Protein AF-A0A5J4ZXY6-F1 (afdb_monomer)

Nearest PDB structures (foldseek):
  5xg2-assembly1_A  TM=2.660E-01  e=5.617E+00  Pyrococcus yayanosii CH1

Structure (mmCIF, N/CA/C/O backbone):
data_AF-A0A5J4ZXY6-F1
#
_entry.id   AF-A0A5J4ZXY6-F1
#
loop_
_atom_site.group_PDB
_atom_site.id
_atom_site.type_symbol
_atom_site.label_atom_id
_atom_site.label_alt_id
_atom_site.label_comp_id
_atom_site.label_asym_id
_atom_site.label_entity_id
_atom_site.label_seq_id
_atom_site.pdbx_PDB_ins_code
_atom_site.Cartn_x
_atom_site.Cartn_y
_atom_site.Cartn_z
_atom_site.occupancy
_atom_site.B_iso_or_equiv
_atom_site.auth_seq_id
_atom_site.auth_comp_id
_atom_site.auth_asym_id
_atom_site.auth_atom_id
_atom_site.pdbx_PDB_model_num
ATOM 1 N N . MET A 1 1 ? 35.112 -33.994 -9.650 1.00 40.53 1 MET A N 1
ATOM 2 C CA . MET A 1 1 ? 34.196 -35.115 -9.349 1.00 40.53 1 MET A CA 1
ATOM 3 C C . MET A 1 1 ? 32.860 -34.470 -9.000 1.00 40.53 1 MET A C 1
ATOM 5 O O . MET A 1 1 ? 32.778 -33.902 -7.930 1.00 40.53 1 MET A O 1
ATOM 9 N N . TYR A 1 2 ? 31.842 -34.301 -9.837 1.00 32.81 2 TYR A N 1
ATOM 10 C CA . TYR A 1 2 ? 31.375 -34.818 -11.132 1.00 32.81 2 TYR A CA 1
ATOM 11 C C . TYR A 1 2 ? 30.437 -33.676 -11.619 1.00 32.81 2 TYR A C 1
ATOM 13 O O . TYR A 1 2 ? 29.610 -33.234 -10.835 1.00 32.81 2 TYR A O 1
ATOM 21 N N . ALA A 1 3 ? 30.600 -32.998 -12.752 1.00 36.62 3 ALA A N 1
ATOM 22 C CA . ALA A 1 3 ? 30.132 -33.451 -14.058 1.00 36.62 3 ALA A CA 1
ATOM 23 C C . ALA A 1 3 ? 30.532 -32.396 -15.117 1.00 36.62 3 ALA A C 1
ATOM 25 O O . ALA A 1 3 ? 29.733 -31.569 -15.543 1.00 36.62 3 ALA A O 1
ATOM 26 N N . ASN A 1 4 ? 31.799 -32.432 -15.525 1.00 43.31 4 ASN A N 1
ATOM 27 C CA . ASN A 1 4 ? 32.215 -32.016 -16.862 1.00 43.31 4 ASN A CA 1
ATOM 28 C C . ASN A 1 4 ? 32.084 -33.259 -17.750 1.00 43.31 4 ASN A C 1
ATOM 30 O O . ASN A 1 4 ? 33.086 -33.925 -17.983 1.00 43.31 4 ASN A O 1
ATOM 34 N N . ASP A 1 5 ? 30.865 -33.646 -18.138 1.00 42.91 5 ASP A N 1
ATOM 35 C CA . ASP A 1 5 ? 30.678 -34.772 -19.070 1.00 42.91 5 ASP A CA 1
ATOM 36 C C . ASP A 1 5 ? 29.306 -34.780 -19.763 1.00 42.91 5 ASP A C 1
ATOM 38 O O . ASP A 1 5 ? 28.574 -35.763 -19.725 1.00 42.91 5 ASP A O 1
ATOM 42 N N . LEU A 1 6 ? 28.909 -33.669 -20.391 1.00 37.62 6 LEU A N 1
ATOM 43 C CA . LEU A 1 6 ? 27.837 -33.719 -21.399 1.00 37.62 6 LEU A CA 1
ATOM 44 C C . LEU A 1 6 ? 28.044 -32.692 -22.522 1.00 37.62 6 LEU A C 1
ATOM 46 O O . LEU A 1 6 ? 27.104 -32.158 -23.101 1.00 37.62 6 LEU A O 1
ATOM 50 N N . THR A 1 7 ? 29.308 -32.430 -22.846 1.00 39.59 7 THR A N 1
ATOM 51 C CA . THR A 1 7 ? 29.742 -31.536 -23.927 1.00 39.59 7 THR A CA 1
ATOM 52 C C . THR A 1 7 ? 29.911 -32.266 -25.265 1.00 39.59 7 THR A C 1
ATOM 54 O O . T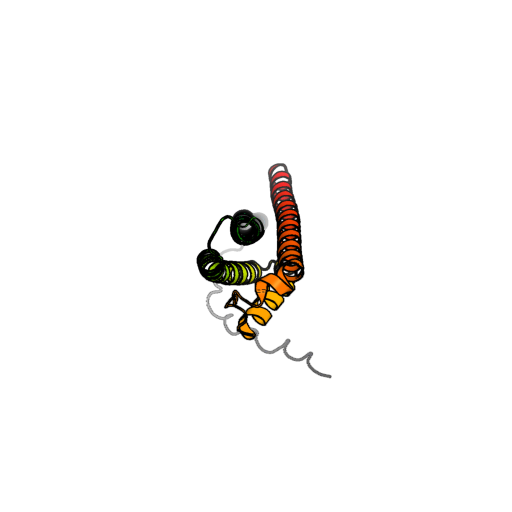HR A 1 7 ? 30.507 -31.700 -26.174 1.00 39.59 7 THR A O 1
ATOM 57 N N . ASN A 1 8 ? 29.453 -33.522 -25.415 1.00 38.25 8 ASN A N 1
ATOM 58 C CA . ASN A 1 8 ? 29.887 -34.324 -26.568 1.00 38.25 8 ASN A CA 1
ATOM 59 C C . ASN A 1 8 ? 28.931 -35.404 -27.113 1.00 38.25 8 ASN A C 1
ATOM 61 O O . ASN A 1 8 ? 29.397 -36.414 -27.636 1.00 38.25 8 ASN A O 1
ATOM 65 N N . ARG A 1 9 ? 27.601 -35.240 -27.030 1.00 40.44 9 ARG A N 1
ATOM 66 C CA . ARG A 1 9 ? 26.669 -36.228 -27.626 1.00 40.44 9 ARG A CA 1
ATOM 67 C C . ARG A 1 9 ? 25.418 -35.678 -28.314 1.00 40.44 9 ARG A C 1
ATOM 69 O O . ARG A 1 9 ? 24.399 -36.344 -28.266 1.00 40.44 9 ARG A O 1
ATOM 76 N N . LEU A 1 10 ? 25.459 -34.535 -29.004 1.00 36.25 10 LEU A N 1
ATOM 77 C CA . LEU A 1 10 ? 24.419 -34.229 -30.010 1.00 36.25 10 LEU A CA 1
ATOM 78 C C . LEU A 1 10 ? 24.873 -33.156 -31.016 1.00 36.25 10 LEU A C 1
ATOM 80 O O . LEU A 1 10 ? 24.477 -31.998 -30.970 1.00 36.25 10 LEU A O 1
ATOM 84 N N . ILE A 1 11 ? 25.713 -33.577 -31.957 1.00 38.09 11 ILE A N 1
ATOM 85 C CA . ILE A 1 11 ? 25.940 -32.942 -33.263 1.00 38.09 11 ILE A CA 1
ATOM 86 C C . ILE A 1 11 ? 26.047 -34.128 -34.249 1.00 38.09 11 ILE A C 1
ATOM 88 O O . ILE A 1 11 ? 26.644 -35.133 -33.865 1.00 38.09 11 ILE A O 1
ATOM 92 N N . PRO A 1 12 ? 25.628 -34.076 -35.525 1.00 44.31 12 PRO A N 1
ATOM 93 C CA . PRO A 1 12 ? 24.436 -33.499 -36.155 1.00 44.31 12 PRO A CA 1
ATOM 94 C C . PRO A 1 12 ? 23.787 -34.517 -37.141 1.00 44.31 12 PRO A C 1
ATOM 96 O O . PRO A 1 12 ? 24.473 -35.119 -37.961 1.00 44.31 12 PRO A O 1
ATOM 99 N N . SER A 1 13 ? 22.463 -34.685 -37.174 1.00 34.62 13 SER A N 1
ATOM 100 C CA . SER A 1 13 ? 21.802 -35.547 -38.188 1.00 34.62 13 SER A CA 1
ATOM 101 C C . SER A 1 13 ? 20.892 -34.790 -39.160 1.00 34.62 13 SER A C 1
ATOM 103 O O . SER A 1 13 ? 20.012 -35.375 -39.782 1.00 34.62 13 SER A O 1
ATOM 105 N N . VAL A 1 14 ? 21.140 -33.492 -39.364 1.00 39.66 14 VAL A N 1
ATOM 106 C CA . VAL A 1 14 ? 20.481 -32.695 -40.418 1.00 39.66 14 VAL A CA 1
ATOM 107 C C . VAL A 1 14 ? 21.529 -31.931 -41.233 1.00 39.66 14 VAL A C 1
ATOM 109 O O . VAL A 1 14 ? 21.470 -30.720 -41.409 1.00 39.66 14 VAL A O 1
ATOM 112 N N . LEU A 1 15 ? 22.536 -32.662 -41.713 1.00 34.62 15 LEU A N 1
ATOM 113 C CA . LEU A 1 15 ? 23.508 -32.175 -42.691 1.00 34.62 15 LEU A CA 1
ATOM 114 C C . LEU A 1 15 ? 23.663 -33.191 -43.829 1.00 34.62 15 LEU A C 1
ATOM 116 O O . LEU A 1 15 ? 24.765 -33.638 -44.098 1.00 34.62 15 LEU A O 1
ATOM 120 N N . HIS A 1 16 ? 22.568 -33.606 -44.472 1.00 35.59 16 HIS A N 1
ATOM 121 C CA . HIS A 1 16 ? 22.657 -34.290 -45.770 1.00 35.59 16 HIS A CA 1
ATOM 122 C C . HIS A 1 16 ? 21.326 -34.265 -46.540 1.00 35.59 16 HIS A C 1
ATOM 124 O O . HIS A 1 16 ? 20.738 -35.292 -46.844 1.00 35.59 16 HIS A O 1
ATOM 130 N N . SER A 1 17 ? 20.808 -33.082 -46.867 1.00 35.59 17 SER A N 1
ATOM 131 C CA . SER A 1 17 ? 20.087 -32.884 -48.135 1.00 35.59 17 SER A CA 1
ATOM 132 C C . SER A 1 17 ? 19.867 -31.392 -48.369 1.00 35.59 17 SER A C 1
ATOM 134 O O . SER A 1 17 ? 19.435 -30.675 -47.475 1.00 35.59 17 SER A O 1
ATOM 136 N N . LYS A 1 18 ? 20.163 -30.942 -49.592 1.00 37.03 18 LYS A N 1
ATOM 137 C CA . LYS A 1 18 ? 20.084 -29.553 -50.087 1.00 37.03 18 LYS A CA 1
ATOM 138 C C . LYS A 1 18 ? 21.314 -28.677 -49.817 1.00 37.03 18 LYS A C 1
ATOM 140 O O . LYS A 1 18 ? 21.198 -27.564 -49.319 1.00 37.03 18 LYS A O 1
ATOM 145 N N . LEU A 1 19 ? 22.478 -29.128 -50.285 1.00 35.50 19 LEU A N 1
ATOM 146 C CA . LEU A 1 19 ? 23.557 -28.215 -50.670 1.00 35.50 19 LEU A CA 1
ATOM 147 C C . LEU A 1 19 ? 23.867 -28.389 -52.164 1.00 35.50 19 LEU A C 1
ATOM 149 O O . LEU A 1 19 ? 24.836 -29.024 -52.554 1.00 35.50 19 LEU A O 1
ATOM 153 N N . SER A 1 20 ? 22.994 -27.839 -53.008 1.00 34.19 20 SER A N 1
ATOM 154 C CA . SER A 1 20 ? 23.423 -27.353 -54.321 1.00 34.19 20 SER A CA 1
ATOM 155 C C . SER A 1 20 ? 23.972 -25.952 -54.062 1.00 34.19 20 SER A C 1
ATOM 157 O O . SER A 1 20 ? 23.218 -25.154 -53.503 1.00 34.19 20 SER A O 1
ATOM 159 N N . PRO A 1 21 ? 25.234 -25.622 -54.378 1.00 41.00 21 PRO A N 1
ATOM 160 C CA . PRO A 1 21 ? 25.730 -24.271 -54.164 1.00 41.00 21 PRO A CA 1
ATOM 161 C C . PRO A 1 21 ? 25.083 -23.345 -55.206 1.00 41.00 21 PRO A C 1
ATOM 163 O O . PRO A 1 21 ? 25.365 -23.502 -56.395 1.00 41.00 21 PRO A O 1
ATOM 166 N N . PRO A 1 22 ? 24.216 -22.380 -54.841 1.00 44.06 22 PRO A N 1
ATOM 167 C CA . PRO A 1 22 ? 24.036 -21.237 -55.716 1.00 44.06 22 PRO A CA 1
ATOM 168 C C . PRO A 1 22 ? 25.365 -20.475 -55.741 1.00 44.06 22 PRO A C 1
ATOM 170 O O . PRO A 1 22 ? 26.038 -20.362 -54.714 1.00 44.06 22 PRO A O 1
ATOM 173 N N . ALA A 1 23 ? 25.748 -20.012 -56.930 1.00 49.84 23 ALA A N 1
ATOM 174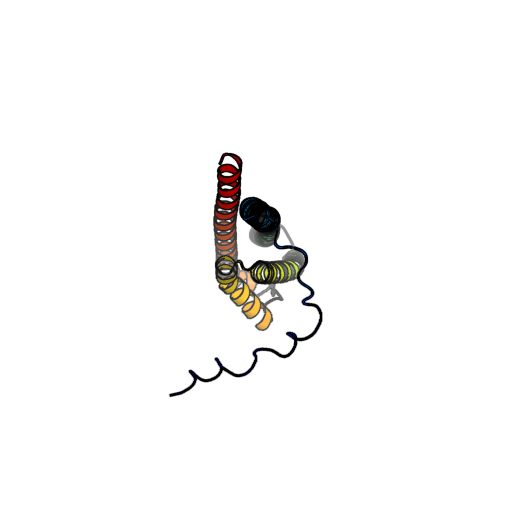 C CA . ALA A 1 23 ? 26.975 -19.278 -57.204 1.00 49.84 23 ALA A CA 1
ATOM 175 C C . ALA A 1 23 ? 27.366 -18.342 -56.049 1.00 49.84 23 ALA A C 1
ATOM 177 O O . ALA A 1 23 ? 26.562 -17.516 -55.610 1.00 49.84 23 ALA A O 1
ATOM 178 N N . LEU A 1 24 ? 28.597 -18.500 -55.558 1.00 47.75 24 LEU A N 1
ATOM 179 C CA . LEU A 1 24 ? 29.152 -17.688 -54.482 1.00 47.75 24 LEU A CA 1
ATOM 180 C C . LEU A 1 24 ? 29.093 -16.210 -54.918 1.00 47.75 24 LEU A C 1
ATOM 182 O O . LEU A 1 24 ? 29.759 -15.846 -55.892 1.00 47.75 24 LEU A O 1
ATOM 186 N N . PRO A 1 25 ? 28.290 -15.349 -54.267 1.00 51.59 25 PRO A N 1
ATOM 187 C CA . PRO A 1 25 ? 28.252 -13.947 -54.634 1.00 51.59 25 PRO A CA 1
ATOM 188 C C . PRO A 1 25 ? 29.580 -13.310 -54.221 1.00 51.59 25 PRO A C 1
ATOM 190 O O . PRO A 1 25 ? 30.148 -13.649 -53.182 1.00 51.59 25 PRO A O 1
ATOM 193 N N . SER A 1 26 ? 30.075 -12.383 -55.038 1.00 52.41 26 SER A N 1
ATOM 194 C CA . SER A 1 26 ? 31.324 -11.655 -54.803 1.00 52.41 26 SER A CA 1
ATOM 195 C C . SER A 1 26 ? 31.454 -11.182 -53.339 1.00 52.41 26 SER A C 1
ATOM 197 O O . SER A 1 26 ? 30.456 -10.702 -52.784 1.00 52.41 26 SER A O 1
ATOM 199 N N . PRO A 1 27 ? 32.661 -11.233 -52.731 1.00 60.66 27 PRO A N 1
ATOM 200 C CA . PRO A 1 27 ? 32.911 -10.917 -51.317 1.00 60.66 27 PRO A CA 1
ATOM 201 C C . PRO A 1 27 ? 32.218 -9.652 -50.754 1.00 60.66 27 PRO A C 1
ATOM 203 O O . PRO A 1 27 ? 31.765 -9.705 -49.606 1.00 60.66 27 PRO A O 1
ATOM 206 N N . PRO A 1 28 ? 32.029 -8.540 -51.502 1.00 62.28 28 PRO A N 1
ATOM 207 C CA . PRO A 1 28 ? 31.293 -7.380 -50.986 1.00 62.28 28 PRO A CA 1
ATOM 208 C C . PRO A 1 28 ? 29.801 -7.632 -50.699 1.00 62.28 28 PRO A C 1
ATOM 210 O O . PRO A 1 28 ? 29.248 -7.039 -49.774 1.00 62.28 28 PRO A O 1
ATOM 213 N N . ILE A 1 29 ? 29.125 -8.519 -51.438 1.00 63.19 29 ILE A N 1
ATOM 214 C CA . ILE A 1 29 ? 27.664 -8.713 -51.332 1.00 63.19 29 ILE A CA 1
ATOM 215 C C . ILE A 1 29 ? 27.301 -9.496 -50.063 1.00 63.19 29 ILE A C 1
ATOM 217 O O . ILE A 1 29 ? 26.305 -9.192 -49.399 1.00 63.19 29 ILE A O 1
ATOM 221 N N . LEU A 1 30 ? 28.132 -10.472 -49.692 1.00 65.69 30 LEU A N 1
ATOM 222 C CA . LEU A 1 30 ? 27.928 -11.292 -48.498 1.00 65.69 30 LEU A CA 1
ATOM 223 C C . LEU A 1 30 ? 28.119 -10.461 -47.216 1.00 65.69 30 LEU A C 1
ATOM 225 O O . LEU A 1 30 ? 27.327 -10.580 -46.281 1.00 65.69 30 LEU A O 1
ATOM 229 N N . CYS A 1 31 ? 29.074 -9.523 -47.229 1.00 70.75 31 CYS A N 1
ATOM 230 C CA . CYS A 1 31 ? 29.274 -8.544 -46.158 1.00 70.75 31 CYS A CA 1
ATOM 231 C C . CYS A 1 31 ? 28.055 -7.614 -45.986 1.00 70.75 31 CYS A C 1
ATOM 233 O O . CYS A 1 31 ? 27.575 -7.406 -44.869 1.00 70.75 31 CYS A O 1
ATOM 235 N N . VAL A 1 32 ? 27.471 -7.119 -47.087 1.00 75.31 32 VAL A N 1
ATOM 236 C CA . VAL A 1 32 ? 26.278 -6.247 -47.048 1.00 75.31 32 VAL A CA 1
ATOM 237 C C . VAL A 1 32 ? 25.037 -6.985 -46.526 1.00 75.31 32 VAL A C 1
ATOM 239 O O . VAL A 1 32 ? 24.272 -6.421 -45.737 1.00 75.31 32 VAL A O 1
ATOM 242 N N . GLN A 1 33 ? 24.826 -8.245 -46.919 1.00 76.69 33 GLN A N 1
ATOM 243 C CA . GLN A 1 33 ? 23.710 -9.058 -46.418 1.00 76.69 33 GLN A CA 1
ATOM 244 C C . GLN A 1 33 ? 23.880 -9.406 -44.934 1.00 76.69 33 GLN A C 1
ATOM 246 O O . GLN A 1 33 ? 22.927 -9.272 -44.164 1.00 76.69 33 GLN A O 1
ATOM 251 N N . PHE A 1 34 ? 25.094 -9.768 -44.508 1.00 73.81 34 PHE A N 1
ATOM 252 C CA . PHE A 1 34 ? 25.398 -10.038 -43.103 1.00 73.81 34 PHE A CA 1
ATOM 253 C C . PHE A 1 34 ? 25.175 -8.794 -42.232 1.00 73.81 34 PHE A C 1
ATOM 255 O O . PHE A 1 34 ? 24.442 -8.858 -41.246 1.00 73.81 34 PHE A O 1
ATOM 262 N N . LEU A 1 35 ? 25.672 -7.625 -42.658 1.00 75.38 35 LEU A N 1
ATOM 263 C CA . LEU A 1 35 ? 25.429 -6.347 -41.978 1.00 75.38 35 LEU A CA 1
ATOM 264 C C . LEU A 1 35 ? 23.943 -5.985 -41.908 1.00 75.38 35 LEU A C 1
ATOM 266 O O . LEU A 1 35 ? 23.503 -5.400 -40.918 1.00 75.38 35 LEU A O 1
ATOM 270 N N . ARG A 1 36 ? 23.149 -6.315 -42.933 1.00 75.75 36 ARG A N 1
ATOM 271 C CA . ARG A 1 36 ? 21.694 -6.091 -42.942 1.00 75.75 36 ARG A CA 1
ATOM 272 C C . ARG A 1 36 ? 20.968 -7.019 -41.960 1.00 75.75 36 ARG A C 1
ATOM 274 O O . ARG A 1 36 ? 20.029 -6.573 -41.296 1.00 75.75 36 ARG A O 1
ATOM 281 N N . ILE A 1 37 ? 21.396 -8.275 -41.841 1.00 69.62 37 ILE A N 1
ATOM 282 C CA . ILE A 1 37 ? 20.850 -9.254 -40.886 1.00 69.62 37 ILE A CA 1
ATOM 283 C C . ILE A 1 37 ? 21.216 -8.872 -39.445 1.00 69.62 37 ILE A C 1
ATOM 285 O O . ILE A 1 37 ? 20.328 -8.837 -38.592 1.00 69.62 37 ILE A O 1
ATOM 289 N N . GLU A 1 38 ? 22.471 -8.495 -39.191 1.00 73.38 38 GLU A N 1
ATOM 290 C CA . GLU A 1 38 ? 22.949 -7.931 -37.918 1.00 73.38 38 GLU A CA 1
ATOM 291 C C . GLU A 1 38 ? 22.151 -6.679 -37.532 1.00 73.38 38 GLU A C 1
ATOM 293 O O . GLU A 1 38 ? 21.577 -6.606 -36.444 1.00 73.38 38 GLU A O 1
ATOM 298 N N . ARG A 1 39 ? 21.977 -5.726 -38.463 1.00 64.88 39 ARG A N 1
ATOM 299 C CA . ARG A 1 39 ? 21.147 -4.533 -38.221 1.00 64.88 39 ARG A CA 1
ATOM 300 C C . ARG A 1 39 ? 19.708 -4.892 -37.859 1.00 64.88 39 ARG A C 1
ATOM 302 O O . ARG A 1 39 ? 19.151 -4.270 -36.957 1.00 64.88 39 ARG A O 1
ATOM 309 N N . LYS A 1 40 ? 19.100 -5.882 -38.527 1.00 62.50 40 LYS A N 1
ATOM 310 C CA . LYS A 1 40 ? 17.739 -6.358 -38.212 1.00 62.50 40 LYS A CA 1
ATOM 311 C C . LYS A 1 40 ? 17.665 -7.067 -36.861 1.00 62.50 40 LYS A C 1
ATOM 313 O O . LYS A 1 40 ? 16.673 -6.878 -36.161 1.00 62.50 40 LYS A O 1
ATOM 318 N N . ARG A 1 41 ? 18.672 -7.860 -36.477 1.00 59.94 41 ARG A N 1
ATOM 319 C CA . ARG A 1 41 ? 18.752 -8.460 -35.132 1.00 59.94 41 ARG A CA 1
ATOM 320 C C . ARG A 1 41 ? 18.884 -7.382 -34.056 1.00 59.94 41 ARG A C 1
ATOM 322 O O . ARG A 1 41 ? 18.126 -7.402 -33.094 1.00 59.94 41 ARG A O 1
ATOM 329 N N . LYS A 1 42 ? 19.753 -6.390 -34.262 1.00 61.47 42 LYS A N 1
ATOM 330 C CA . LYS A 1 42 ? 19.984 -5.282 -33.321 1.00 61.47 42 LYS A CA 1
ATOM 331 C C . LYS A 1 42 ? 18.788 -4.326 -33.212 1.00 61.47 42 LYS A C 1
ATOM 333 O O . LYS A 1 42 ? 18.511 -3.823 -32.128 1.00 61.47 42 LYS A O 1
ATOM 338 N N . LYS A 1 43 ? 18.047 -4.096 -34.307 1.00 58.81 43 LYS A N 1
ATOM 339 C CA . LYS A 1 43 ? 16.756 -3.379 -34.278 1.00 58.81 43 LYS A CA 1
ATOM 340 C C . LYS A 1 43 ? 15.706 -4.153 -33.484 1.00 58.81 43 LYS A C 1
ATOM 342 O O . LYS A 1 43 ? 15.161 -3.593 -32.548 1.00 58.81 43 LYS A O 1
ATOM 347 N N . ARG A 1 44 ? 15.528 -5.453 -33.761 1.00 57.16 44 ARG A N 1
ATOM 348 C CA . ARG A 1 44 ? 14.597 -6.302 -32.996 1.00 57.16 44 ARG A CA 1
ATOM 349 C C . ARG A 1 44 ? 14.913 -6.320 -31.502 1.00 57.16 44 ARG A C 1
ATOM 351 O O . ARG A 1 44 ? 13.995 -6.232 -30.706 1.00 57.16 44 ARG A O 1
ATOM 358 N N . GLY A 1 45 ? 16.191 -6.393 -31.124 1.00 59.19 45 GLY A N 1
ATOM 359 C CA . GLY A 1 45 ? 16.602 -6.317 -29.719 1.00 59.19 45 GLY A CA 1
ATOM 360 C C . GLY A 1 45 ? 16.281 -4.968 -29.060 1.00 59.19 45 GLY A C 1
ATOM 361 O O . GLY A 1 45 ? 15.848 -4.947 -27.912 1.00 59.19 45 GLY A O 1
ATOM 362 N N . ARG A 1 46 ? 16.437 -3.851 -29.788 1.00 58.22 46 ARG A N 1
ATOM 363 C CA . ARG A 1 46 ? 16.046 -2.510 -29.313 1.00 58.22 46 ARG A CA 1
ATOM 364 C C . ARG A 1 46 ? 14.533 -2.350 -29.182 1.00 58.22 46 ARG A C 1
ATOM 366 O O . ARG A 1 46 ? 14.086 -1.855 -28.156 1.00 58.22 46 ARG A O 1
ATOM 373 N N . ASP A 1 47 ? 13.765 -2.803 -30.169 1.00 58.78 47 ASP A N 1
ATOM 374 C CA . ASP A 1 47 ? 12.298 -2.729 -30.138 1.00 58.78 47 ASP A CA 1
ATOM 375 C C . ASP A 1 47 ? 11.726 -3.583 -28.993 1.00 58.78 47 ASP A C 1
ATOM 377 O O . ASP A 1 47 ? 10.820 -3.154 -28.282 1.00 58.78 47 ASP A O 1
ATOM 381 N N . TRP A 1 48 ? 12.313 -4.760 -28.743 1.00 57.66 48 TRP A N 1
ATOM 382 C CA . TRP A 1 48 ? 11.906 -5.634 -27.639 1.00 57.66 48 TRP A CA 1
ATOM 383 C C . TRP A 1 48 ? 12.271 -5.065 -26.257 1.00 57.66 48 TRP A C 1
ATOM 385 O O . TRP A 1 48 ? 11.499 -5.218 -25.313 1.00 57.66 48 TRP A O 1
ATOM 395 N N . LYS A 1 49 ? 13.407 -4.358 -26.132 1.00 59.03 49 LYS A N 1
ATOM 396 C CA . LYS A 1 49 ? 13.750 -3.597 -24.915 1.00 59.03 49 LYS A CA 1
ATOM 397 C C . LYS A 1 49 ? 12.776 -2.442 -24.669 1.00 59.03 49 LYS A C 1
ATOM 399 O O . LYS A 1 49 ? 12.342 -2.251 -23.541 1.00 59.03 49 LYS A O 1
ATOM 404 N N . ARG A 1 50 ? 12.406 -1.704 -25.720 1.00 62.53 50 ARG A N 1
ATOM 405 C CA . ARG A 1 50 ? 11.542 -0.520 -25.608 1.00 62.53 50 ARG A CA 1
ATOM 406 C C . ARG A 1 50 ? 10.103 -0.870 -25.218 1.00 62.53 50 ARG A C 1
ATOM 408 O O . ARG A 1 50 ? 9.513 -0.170 -24.409 1.00 62.53 50 ARG A O 1
ATOM 415 N N . GLY A 1 51 ? 9.566 -1.986 -25.718 1.00 62.78 51 GLY A N 1
ATOM 416 C CA . GLY A 1 51 ? 8.243 -2.479 -25.309 1.00 62.78 51 GLY A CA 1
ATOM 417 C C . GLY A 1 51 ? 8.170 -2.969 -23.856 1.00 62.78 51 GLY A C 1
ATOM 418 O O . GLY A 1 51 ? 7.105 -2.911 -23.251 1.00 62.78 51 GLY A O 1
ATOM 419 N N . ARG A 1 52 ? 9.294 -3.421 -23.284 1.00 67.25 52 ARG A N 1
ATOM 420 C CA . ARG A 1 52 ? 9.370 -3.830 -21.875 1.00 67.25 52 ARG A CA 1
ATOM 421 C C . ARG A 1 52 ? 9.346 -2.622 -20.928 1.00 67.25 52 ARG A C 1
ATOM 423 O O . ARG A 1 52 ? 8.577 -2.643 -19.981 1.00 67.25 52 ARG A O 1
ATOM 430 N N . SER A 1 53 ? 10.077 -1.555 -21.263 1.00 69.56 53 SER A N 1
ATOM 431 C CA . SER A 1 53 ? 10.141 -0.308 -20.474 1.00 69.56 53 SER A CA 1
ATOM 432 C C . SER A 1 53 ? 8.766 0.329 -20.249 1.00 69.56 53 SER A C 1
ATOM 434 O O . SER A 1 53 ? 8.361 0.579 -19.118 1.00 69.56 53 SER A O 1
ATOM 436 N N . MET A 1 54 ? 7.974 0.459 -21.321 1.00 75.81 54 MET A N 1
ATOM 437 C CA . MET A 1 54 ? 6.629 1.039 -21.222 1.00 75.81 54 MET A CA 1
ATOM 438 C C . MET A 1 54 ? 5.713 0.208 -20.310 1.00 75.81 54 MET A C 1
ATOM 440 O O . MET A 1 54 ? 4.915 0.762 -19.560 1.00 75.81 54 MET A O 1
ATOM 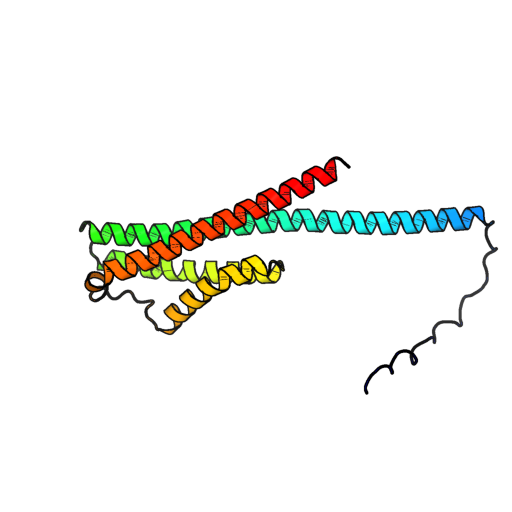444 N N . ALA A 1 55 ? 5.817 -1.126 -20.363 1.00 80.38 55 ALA A N 1
ATOM 445 C CA . ALA A 1 55 ? 5.044 -2.010 -19.492 1.00 80.38 55 ALA A CA 1
ATOM 446 C C . ALA A 1 55 ? 5.466 -1.880 -18.019 1.00 80.38 55 ALA A C 1
ATOM 448 O O . ALA A 1 55 ? 4.606 -1.922 -17.139 1.00 80.38 55 ALA A O 1
ATOM 449 N N . ASP A 1 56 ? 6.759 -1.672 -17.764 1.00 82.00 56 ASP A N 1
ATOM 450 C CA . ASP A 1 56 ? 7.287 -1.450 -16.420 1.00 82.00 56 ASP A CA 1
ATOM 451 C C . ASP A 1 56 ? 6.736 -0.140 -15.829 1.00 82.00 56 ASP A C 1
ATOM 453 O O . ASP A 1 56 ? 6.263 -0.145 -14.692 1.00 82.00 56 ASP A O 1
ATOM 457 N N . LEU A 1 57 ? 6.663 0.949 -16.607 1.00 84.56 57 LEU A N 1
ATOM 458 C CA . LEU A 1 57 ? 6.024 2.201 -16.172 1.00 84.56 57 LEU A CA 1
ATOM 459 C C . LEU A 1 57 ? 4.548 2.020 -15.798 1.00 84.56 57 LEU A C 1
ATOM 461 O O . LEU A 1 57 ? 4.106 2.492 -14.748 1.00 84.56 57 LEU A O 1
ATOM 465 N N . PHE A 1 58 ? 3.771 1.325 -16.638 1.00 86.38 58 PHE A N 1
ATOM 466 C CA . PHE A 1 58 ? 2.364 1.052 -16.334 1.00 86.38 58 PHE A CA 1
ATOM 467 C C . PHE A 1 58 ? 2.208 0.205 -15.066 1.00 86.38 58 PHE A C 1
ATOM 469 O O . PHE A 1 58 ? 1.289 0.450 -14.283 1.00 86.38 58 PHE A O 1
ATOM 476 N N . ALA A 1 59 ? 3.107 -0.755 -14.831 1.00 86.50 59 ALA A N 1
ATOM 477 C CA . ALA A 1 59 ? 3.119 -1.542 -13.602 1.00 86.50 59 ALA A CA 1
ATOM 478 C C . ALA A 1 59 ? 3.429 -0.669 -12.374 1.00 86.50 59 ALA A C 1
ATOM 480 O O . ALA A 1 59 ? 2.694 -0.729 -11.388 1.00 86.50 59 ALA A O 1
ATOM 481 N N . TRP A 1 60 ? 4.444 0.200 -12.453 1.00 86.81 60 TRP A N 1
ATOM 482 C CA . TRP A 1 60 ? 4.781 1.172 -11.403 1.00 86.81 60 TRP A CA 1
ATOM 483 C C . TRP A 1 60 ? 3.607 2.083 -11.046 1.00 86.81 60 TRP A C 1
ATOM 485 O O . TRP A 1 60 ? 3.290 2.264 -9.867 1.00 86.81 60 TRP A O 1
ATOM 495 N N . LEU A 1 61 ? 2.917 2.602 -12.061 1.00 89.19 61 LEU A N 1
ATOM 496 C CA . LEU A 1 61 ? 1.742 3.449 -11.888 1.00 89.19 61 LEU A CA 1
ATOM 497 C C . LEU A 1 61 ? 0.580 2.677 -11.246 1.00 89.19 61 LEU A C 1
ATOM 499 O O . LEU A 1 61 ? -0.062 3.181 -10.324 1.00 89.19 61 LEU A O 1
ATOM 503 N N . LEU A 1 62 ? 0.340 1.431 -11.666 1.00 89.94 62 LEU A N 1
ATOM 504 C CA . LEU A 1 62 ? -0.667 0.565 -11.052 1.00 89.94 62 LEU A CA 1
ATOM 505 C C . LEU A 1 62 ? -0.365 0.323 -9.567 1.00 89.94 62 LEU A C 1
ATOM 507 O O . LEU A 1 62 ? -1.264 0.454 -8.736 1.00 89.94 62 LEU A O 1
ATOM 511 N N . PHE A 1 63 ? 0.886 0.024 -9.207 1.00 88.88 63 PHE A N 1
ATOM 512 C CA . PHE A 1 63 ? 1.281 -0.178 -7.809 1.00 88.88 63 PHE A CA 1
ATOM 513 C C . PHE A 1 63 ? 1.044 1.059 -6.953 1.00 88.88 63 PHE A C 1
ATOM 515 O O . PHE A 1 63 ? 0.529 0.946 -5.842 1.00 88.88 63 PHE A O 1
ATOM 522 N N . PHE A 1 64 ? 1.365 2.235 -7.486 1.00 89.75 64 PHE A N 1
ATOM 523 C CA . PHE A 1 64 ? 1.128 3.503 -6.811 1.00 89.75 64 PHE A CA 1
ATOM 524 C C . PHE A 1 64 ? -0.361 3.718 -6.498 1.00 89.75 64 PHE A C 1
ATOM 526 O O . PHE A 1 64 ? -0.715 4.023 -5.357 1.00 89.75 64 PHE A O 1
ATOM 533 N N . PHE A 1 65 ? -1.251 3.478 -7.466 1.00 91.81 65 PHE A N 1
ATOM 534 C CA . PHE A 1 65 ? -2.698 3.576 -7.242 1.00 91.81 65 PHE A CA 1
ATOM 535 C C . PHE A 1 65 ? -3.208 2.567 -6.206 1.00 91.81 65 PHE A C 1
ATOM 537 O O . PHE A 1 65 ? -4.017 2.924 -5.348 1.00 91.81 65 PHE A O 1
ATOM 544 N N . VAL A 1 66 ? -2.724 1.323 -6.243 1.00 91.38 66 VAL A N 1
ATOM 545 C CA . VAL A 1 66 ? -3.112 0.291 -5.267 1.00 91.38 66 VAL A CA 1
ATOM 546 C C . VAL A 1 66 ? -2.613 0.638 -3.856 1.00 91.38 66 VAL A C 1
ATOM 548 O O . VAL A 1 66 ? -3.354 0.461 -2.890 1.00 91.38 66 VAL A O 1
ATOM 551 N N . LEU A 1 67 ? -1.403 1.195 -3.719 1.00 91.06 67 LEU A N 1
ATOM 552 C CA . LEU A 1 67 ? -0.877 1.690 -2.441 1.00 91.06 67 LEU A CA 1
ATOM 553 C C . LEU A 1 67 ? -1.716 2.844 -1.879 1.00 91.06 67 LEU A C 1
ATOM 555 O O . LEU A 1 67 ? -2.002 2.858 -0.683 1.00 91.06 67 LEU A O 1
ATOM 559 N N . ILE A 1 68 ? -2.161 3.780 -2.726 1.00 92.25 68 ILE A N 1
ATOM 560 C CA . ILE A 1 68 ? -3.085 4.847 -2.311 1.00 92.25 68 ILE A CA 1
ATOM 561 C C . ILE A 1 68 ? -4.419 4.258 -1.849 1.00 92.25 68 ILE A C 1
ATOM 563 O O . ILE A 1 68 ? -4.932 4.661 -0.807 1.00 92.25 68 ILE A O 1
ATOM 567 N N . ALA A 1 69 ? -4.978 3.293 -2.582 1.00 91.75 69 ALA A N 1
ATOM 568 C CA . ALA A 1 69 ? -6.225 2.643 -2.188 1.00 91.75 69 ALA A CA 1
ATOM 569 C C . ALA A 1 69 ? -6.098 1.962 -0.811 1.00 91.75 69 ALA A C 1
ATOM 571 O O . ALA A 1 69 ? -6.967 2.137 0.043 1.00 91.75 69 ALA A O 1
ATOM 572 N N . LEU A 1 70 ? -4.987 1.262 -0.557 1.00 90.50 70 LEU A N 1
ATOM 573 C CA . LEU A 1 70 ? -4.673 0.696 0.760 1.00 90.50 70 LEU A CA 1
ATOM 574 C C . LEU A 1 70 ? -4.552 1.778 1.838 1.00 90.50 70 LEU A C 1
ATOM 576 O O . LEU A 1 70 ? -5.085 1.610 2.934 1.00 90.50 70 LEU A O 1
ATOM 580 N N . LEU A 1 71 ? -3.908 2.906 1.527 1.00 91.50 71 LEU A N 1
ATOM 581 C CA . LEU A 1 71 ? -3.762 4.023 2.459 1.00 91.50 71 LEU A CA 1
ATOM 582 C C . LEU A 1 71 ? -5.127 4.571 2.873 1.00 91.50 71 LEU A C 1
ATOM 584 O O . LEU A 1 71 ? -5.380 4.745 4.061 1.00 91.50 71 LEU A O 1
ATOM 588 N N . VAL A 1 72 ? -6.026 4.775 1.909 1.00 91.44 72 VAL A N 1
ATOM 589 C CA . VAL A 1 72 ? -7.394 5.241 2.167 1.00 91.44 72 VAL A CA 1
ATOM 590 C C . VAL A 1 72 ? -8.163 4.243 3.035 1.00 91.44 72 VAL A C 1
ATOM 592 O O . VAL A 1 72 ? -8.836 4.667 3.972 1.00 91.44 72 VAL A O 1
ATOM 595 N N . LEU A 1 73 ? -8.035 2.933 2.792 1.00 89.69 73 LEU A N 1
ATOM 596 C CA . LEU A 1 73 ? -8.678 1.908 3.625 1.00 89.69 73 LEU A CA 1
ATOM 597 C C . LEU A 1 73 ? -8.175 1.950 5.078 1.00 89.69 73 LEU A C 1
ATOM 599 O O . LEU A 1 73 ? -8.984 1.914 6.005 1.00 89.69 73 LEU A O 1
ATOM 603 N N . VAL A 1 74 ? -6.861 2.078 5.292 1.00 87.31 74 VAL A N 1
ATOM 604 C CA . VAL A 1 74 ? -6.270 2.162 6.642 1.00 87.31 74 VAL A CA 1
ATOM 605 C C . VAL A 1 74 ? -6.662 3.467 7.342 1.00 87.31 74 VAL A C 1
ATOM 607 O O . VAL A 1 74 ? -7.016 3.452 8.522 1.00 87.31 74 VAL A O 1
ATOM 610 N N . VAL A 1 75 ? -6.653 4.598 6.628 1.00 89.50 75 VAL A N 1
ATOM 611 C CA . VAL A 1 75 ? -7.099 5.896 7.163 1.00 89.50 75 VAL A CA 1
ATOM 612 C C . VAL A 1 75 ? -8.580 5.856 7.527 1.00 89.50 75 VAL A C 1
ATOM 614 O O . VAL A 1 75 ? -8.954 6.344 8.588 1.00 89.50 75 VAL A O 1
ATOM 617 N N . TYR A 1 76 ? -9.420 5.227 6.705 1.00 87.50 76 TYR A N 1
ATOM 618 C CA . TYR A 1 76 ? -10.841 5.064 6.996 1.00 87.50 76 TYR A CA 1
ATOM 619 C C . TYR A 1 76 ? -11.076 4.277 8.293 1.00 87.50 76 TYR A C 1
ATOM 621 O O . TYR A 1 76 ? -11.901 4.666 9.118 1.00 87.50 76 TYR A O 1
ATOM 629 N N . GLN A 1 77 ? -10.308 3.208 8.524 1.00 83.12 77 GLN A N 1
ATOM 630 C CA . GLN A 1 77 ? -10.367 2.465 9.786 1.00 83.12 77 GLN A CA 1
ATOM 631 C C . GLN A 1 77 ? -9.923 3.317 10.982 1.00 83.12 77 GLN A C 1
ATOM 633 O O . GLN A 1 77 ? -10.542 3.240 12.041 1.00 83.12 77 GLN A O 1
ATOM 638 N N . LEU A 1 78 ? -8.873 4.135 10.826 1.00 83.88 78 LEU A N 1
ATOM 639 C CA . LEU A 1 78 ? -8.428 5.071 11.865 1.00 83.88 78 LEU A CA 1
ATOM 640 C C . LEU A 1 78 ? -9.471 6.154 12.152 1.00 83.88 78 LEU A C 1
ATOM 642 O O . LEU A 1 78 ? -9.652 6.504 13.312 1.00 83.88 78 LEU A O 1
ATOM 646 N N . MET A 1 79 ? -10.178 6.643 11.130 1.00 85.31 79 MET A N 1
ATOM 647 C CA . MET A 1 79 ? -11.281 7.590 11.290 1.00 85.31 79 MET A CA 1
ATOM 648 C C . MET A 1 79 ? -12.428 6.961 12.085 1.00 85.31 79 MET A C 1
ATOM 650 O O . MET A 1 79 ? -12.840 7.529 13.086 1.00 85.31 79 MET A O 1
ATOM 654 N N . CYS A 1 80 ? -12.861 5.746 11.727 1.00 79.69 80 CYS A N 1
ATOM 655 C CA . CYS A 1 80 ? -13.881 5.018 12.494 1.00 79.69 80 CYS A CA 1
ATOM 656 C C . CYS A 1 80 ? -13.468 4.776 13.956 1.00 79.69 80 CYS A C 1
ATOM 658 O O . CYS A 1 80 ? -14.324 4.733 14.836 1.00 79.69 80 CYS A O 1
ATOM 660 N N . LEU A 1 81 ? -12.169 4.597 14.218 1.00 76.88 81 LEU A N 1
ATOM 661 C CA . LEU A 1 81 ? -11.632 4.406 15.567 1.00 76.88 81 LEU A CA 1
ATOM 662 C C . LEU A 1 81 ? -11.526 5.727 16.346 1.00 76.88 81 LEU A C 1
ATOM 664 O O . LEU A 1 81 ? -11.776 5.738 17.545 1.00 76.88 81 LEU A O 1
ATOM 668 N N . ALA A 1 82 ? -11.204 6.835 15.675 1.00 80.50 82 ALA A N 1
ATOM 669 C CA . ALA A 1 82 ? -11.238 8.171 16.264 1.00 80.50 82 ALA A CA 1
ATOM 670 C C . ALA A 1 82 ? -12.678 8.597 16.596 1.00 80.50 82 ALA A C 1
ATOM 672 O O . ALA A 1 82 ? -12.924 9.067 17.699 1.00 80.50 82 ALA A O 1
ATOM 673 N N . ASP A 1 83 ? -13.643 8.349 15.704 1.00 80.06 83 ASP A N 1
ATOM 674 C CA . ASP A 1 83 ? -15.070 8.621 15.950 1.00 80.06 83 ASP A CA 1
ATOM 675 C C . ASP A 1 83 ? -15.601 7.877 17.191 1.00 80.06 83 ASP A C 1
ATOM 677 O O . ASP A 1 83 ? -16.493 8.367 17.882 1.00 80.06 83 ASP A O 1
ATOM 681 N N . LEU A 1 84 ? -15.025 6.707 17.494 1.00 74.19 84 LEU A N 1
ATOM 682 C CA . LEU A 1 84 ? -15.336 5.904 18.678 1.00 74.19 84 LEU A CA 1
ATOM 683 C C . LEU A 1 84 ? -14.724 6.481 19.971 1.00 74.19 84 LEU A C 1
ATOM 685 O O . LEU A 1 84 ? -15.289 6.304 21.041 1.00 74.19 84 LEU A O 1
ATOM 689 N N . GLU A 1 85 ? -13.580 7.168 19.879 1.00 73.50 85 GLU A N 1
ATOM 690 C CA . GLU A 1 85 ? -12.895 7.828 21.006 1.00 73.50 85 GLU A CA 1
ATOM 691 C C . GLU A 1 85 ? -13.574 9.148 21.405 1.00 73.50 85 GLU A C 1
ATOM 693 O O . GLU A 1 85 ? -13.571 9.512 22.577 1.00 73.50 85 GLU A O 1
ATOM 698 N N . PHE A 1 86 ? -14.181 9.850 20.442 1.00 68.38 86 PHE A N 1
ATOM 699 C CA . PHE A 1 86 ? -14.886 11.120 20.661 1.00 68.38 86 PHE A CA 1
ATOM 700 C C . PHE A 1 86 ? -16.382 10.960 21.017 1.00 68.38 86 PHE A C 1
ATOM 702 O O . PHE A 1 86 ? -17.112 11.950 21.040 1.00 68.38 86 PHE A O 1
ATOM 709 N N . ASP A 1 87 ? -16.824 9.736 21.334 1.00 63.03 87 ASP A N 1
ATOM 710 C CA . ASP A 1 87 ? -18.121 9.407 21.959 1.00 63.03 87 ASP A CA 1
ATOM 711 C C . ASP A 1 87 ? -19.387 9.790 21.151 1.00 63.03 87 ASP A C 1
ATOM 713 O O . ASP A 1 87 ? -20.473 9.975 21.701 1.00 63.03 87 ASP A O 1
ATOM 717 N N . TYR A 1 88 ? -19.282 9.903 19.818 1.00 58.34 88 TYR A N 1
ATOM 718 C CA . TYR A 1 88 ? -20.377 10.408 18.968 1.00 58.34 88 TYR A CA 1
ATOM 719 C C . TYR A 1 88 ? -21.256 9.311 18.323 1.00 58.34 88 TYR A C 1
ATOM 721 O O . TYR A 1 88 ? -22.312 9.618 17.768 1.00 58.34 88 TYR A O 1
ATOM 729 N N . ILE A 1 89 ? -20.856 8.029 18.372 1.00 64.88 89 ILE A N 1
ATOM 730 C CA . ILE A 1 89 ? -21.518 6.905 17.673 1.00 64.88 89 ILE A CA 1
ATOM 731 C C . ILE A 1 89 ? -21.594 5.642 18.543 1.00 64.88 89 ILE A C 1
ATOM 733 O O . ILE A 1 89 ? -20.701 5.361 19.337 1.00 64.88 89 ILE A O 1
ATOM 737 N N . ASN A 1 90 ? -22.642 4.831 18.338 1.00 69.31 90 ASN A N 1
ATOM 738 C CA . ASN A 1 90 ? -22.771 3.513 18.961 1.00 69.31 90 ASN A CA 1
ATOM 739 C C . ASN A 1 90 ? -21.569 2.615 18.583 1.00 69.31 90 ASN A C 1
ATOM 741 O O . ASN A 1 90 ? -21.372 2.330 17.395 1.00 69.31 90 ASN A O 1
ATOM 745 N N . PRO A 1 91 ? -20.783 2.117 19.555 1.00 68.44 91 PRO A N 1
ATOM 746 C CA . PRO A 1 91 ? -19.568 1.352 19.280 1.00 68.44 91 PRO A CA 1
ATOM 747 C C . PRO A 1 91 ? -19.821 0.051 18.499 1.00 68.44 91 PRO A C 1
ATOM 749 O O . PRO A 1 91 ? -18.932 -0.422 17.786 1.00 68.44 91 PRO A O 1
ATOM 752 N N . TYR A 1 92 ? -21.044 -0.490 18.554 1.00 68.94 92 TYR A N 1
ATOM 753 C CA . TYR A 1 92 ? -21.450 -1.652 17.758 1.00 68.94 92 TYR A CA 1
ATOM 754 C C . TYR A 1 92 ? -21.460 -1.382 16.245 1.00 68.94 92 TYR A C 1
ATOM 756 O O . TYR A 1 92 ? -21.027 -2.236 15.465 1.00 68.94 92 TYR A O 1
ATOM 764 N N . ASP A 1 93 ? -21.904 -0.198 15.815 1.00 74.88 93 ASP A N 1
ATOM 765 C CA . ASP A 1 93 ? -21.979 0.135 14.389 1.00 74.88 93 ASP A CA 1
ATOM 766 C C . ASP A 1 93 ? -20.578 0.352 13.801 1.00 74.88 93 ASP A C 1
ATOM 768 O O . ASP A 1 93 ? -20.256 -0.182 12.734 1.00 74.88 93 ASP A O 1
ATOM 772 N N . SER A 1 94 ? -19.699 1.052 14.522 1.00 70.00 94 SER A N 1
ATOM 773 C CA . SER A 1 94 ? -18.304 1.262 14.108 1.00 70.00 94 SER A CA 1
ATOM 774 C C . SER A 1 94 ? -17.506 -0.042 14.039 1.00 70.00 94 SER A C 1
ATOM 776 O O . SER A 1 94 ? -16.789 -0.261 13.060 1.00 70.00 94 SER A O 1
ATOM 778 N N . ALA A 1 95 ? -17.669 -0.948 15.010 1.00 71.31 95 ALA A N 1
ATOM 779 C CA . ALA A 1 95 ? -17.018 -2.261 14.998 1.00 71.31 95 ALA A CA 1
ATOM 780 C C . ALA A 1 95 ? -17.401 -3.087 13.754 1.00 71.31 95 ALA A C 1
ATOM 782 O O . ALA A 1 95 ? -16.535 -3.646 13.073 1.00 71.31 95 ALA A O 1
ATOM 783 N N . SER A 1 96 ? -18.689 -3.099 13.394 1.00 78.00 96 SER A N 1
ATOM 784 C CA . SER A 1 96 ? -19.191 -3.795 12.202 1.00 78.00 96 SER A CA 1
ATOM 785 C C . SER A 1 96 ? -18.618 -3.216 10.900 1.00 78.00 96 SER A C 1
ATOM 787 O O . SER A 1 96 ? -18.225 -3.962 9.994 1.00 78.00 96 SER A O 1
ATOM 789 N N . ARG A 1 97 ? -18.497 -1.882 10.807 1.00 79.00 97 ARG A N 1
ATOM 790 C CA . ARG A 1 97 ? -17.886 -1.211 9.645 1.00 79.00 97 ARG A CA 1
ATOM 791 C C . ARG A 1 97 ? -16.398 -1.514 9.525 1.00 79.00 97 ARG A C 1
ATOM 793 O O . ARG A 1 97 ? -15.953 -1.855 8.431 1.00 79.00 97 ARG A O 1
ATOM 800 N N . ILE A 1 98 ? -15.648 -1.458 10.627 1.00 79.31 98 ILE A N 1
ATOM 801 C CA . ILE A 1 98 ? -14.218 -1.802 10.648 1.00 79.31 98 ILE A CA 1
ATOM 802 C C . ILE A 1 98 ? -14.016 -3.234 10.148 1.00 79.31 98 ILE A C 1
ATOM 804 O O . ILE A 1 98 ? -13.167 -3.472 9.290 1.00 79.31 98 ILE A O 1
ATOM 808 N N . ASN A 1 99 ? -14.846 -4.170 10.608 1.00 77.38 99 ASN A N 1
ATOM 809 C CA . ASN A 1 99 ? -14.750 -5.568 10.209 1.00 77.38 99 ASN A CA 1
ATOM 810 C C . ASN A 1 99 ? -14.997 -5.781 8.702 1.00 77.38 99 ASN A C 1
ATOM 812 O O . ASN A 1 99 ? -14.297 -6.546 8.040 1.00 77.38 99 ASN A O 1
ATOM 816 N N . ARG A 1 100 ? -15.945 -5.046 8.107 1.00 78.88 100 ARG A N 1
ATOM 817 C CA . ARG A 1 100 ? -16.169 -5.096 6.651 1.00 78.88 100 ARG A CA 1
ATOM 818 C C . ARG A 1 100 ? -15.021 -4.504 5.837 1.00 78.88 100 ARG A C 1
ATOM 820 O O . ARG A 1 100 ? -14.838 -4.920 4.699 1.00 78.88 100 ARG A O 1
ATOM 827 N N . VAL A 1 101 ? -14.275 -3.549 6.390 1.00 82.38 101 VAL A N 1
ATOM 828 C CA . VAL A 1 101 ? -13.173 -2.862 5.693 1.00 82.38 101 VAL A CA 1
ATOM 829 C C . VAL A 1 101 ? -11.827 -3.570 5.877 1.00 82.38 101 VAL A C 1
ATOM 831 O O . VAL A 1 101 ? -10.945 -3.436 5.031 1.00 82.38 101 VAL A O 1
ATOM 834 N N . ILE A 1 102 ? -11.670 -4.396 6.913 1.00 81.00 102 ILE A N 1
ATOM 835 C CA . ILE A 1 102 ? -10.422 -5.138 7.143 1.00 81.00 102 ILE A CA 1
ATOM 836 C C . ILE A 1 102 ? -10.202 -6.248 6.100 1.00 81.00 102 ILE A C 1
ATOM 838 O O . ILE A 1 102 ? -9.082 -6.491 5.659 1.00 81.00 102 ILE A O 1
ATOM 842 N N . LEU A 1 103 ? -11.280 -6.891 5.637 1.00 80.62 103 LEU A N 1
ATOM 843 C CA . LEU A 1 103 ? -11.222 -7.912 4.587 1.00 80.62 103 LEU A CA 1
ATOM 844 C C . LEU A 1 103 ? -10.688 -7.372 3.245 1.00 80.62 103 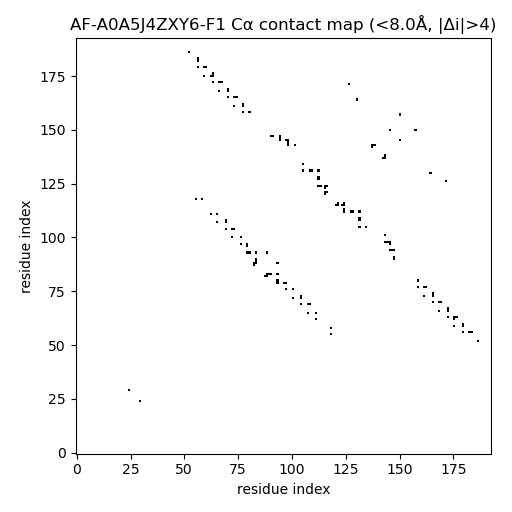LEU A C 1
ATOM 846 O O . LEU A 1 103 ? -9.738 -7.959 2.720 1.00 80.62 103 LEU A O 1
ATOM 850 N N . PRO A 1 104 ? -11.228 -6.274 2.672 1.00 85.06 104 PRO A N 1
ATOM 851 C CA . PRO A 1 104 ? -10.698 -5.720 1.432 1.00 85.06 104 PRO A CA 1
ATOM 852 C C . PRO A 1 104 ? -9.270 -5.186 1.582 1.00 85.06 104 PRO A C 1
ATOM 854 O O . PRO A 1 104 ? -8.517 -5.275 0.615 1.00 85.06 104 PRO A O 1
ATOM 857 N N . GLU A 1 105 ? -8.852 -4.707 2.761 1.00 85.44 105 GLU A N 1
ATOM 858 C CA . GLU A 1 105 ? -7.446 -4.354 3.028 1.00 85.44 105 GLU A CA 1
ATOM 859 C C . GLU A 1 105 ? -6.534 -5.577 2.844 1.00 85.44 105 GLU A C 1
ATOM 861 O O . GLU A 1 105 ? -5.598 -5.533 2.046 1.00 85.44 105 GLU A O 1
ATOM 866 N N . PHE A 1 106 ? -6.838 -6.699 3.510 1.00 84.50 106 PHE A N 1
ATOM 867 C CA . PHE A 1 106 ? -6.030 -7.919 3.407 1.00 84.50 106 PHE A CA 1
ATOM 868 C C . PHE A 1 106 ? -5.967 -8.475 1.984 1.00 84.50 106 PHE A C 1
ATOM 870 O O . PHE A 1 106 ? -4.897 -8.879 1.525 1.00 84.50 106 PHE A O 1
ATOM 877 N N . ILE A 1 107 ? -7.101 -8.481 1.279 1.00 87.19 107 ILE A N 1
ATOM 878 C CA . ILE A 1 107 ? -7.169 -8.959 -0.105 1.00 87.19 107 ILE A CA 1
ATOM 879 C C . ILE A 1 107 ? -6.324 -8.056 -1.006 1.00 87.19 107 ILE A C 1
ATOM 881 O O . ILE A 1 107 ? -5.490 -8.557 -1.758 1.00 87.19 107 ILE A O 1
ATOM 885 N N . THR A 1 108 ? -6.482 -6.736 -0.895 1.00 88.12 108 THR A N 1
ATOM 886 C CA . THR A 1 108 ? -5.741 -5.771 -1.720 1.00 88.12 108 THR A CA 1
ATOM 887 C C . THR A 1 108 ? -4.236 -5.855 -1.452 1.00 88.12 108 THR A C 1
ATOM 889 O O . THR A 1 108 ? -3.447 -5.854 -2.394 1.00 88.12 108 THR A O 1
ATOM 892 N N . GLN A 1 109 ? -3.828 -6.032 -0.190 1.00 87.81 109 GLN A N 1
ATOM 893 C CA . GLN A 1 109 ? -2.433 -6.245 0.205 1.00 87.81 109 GLN A CA 1
ATOM 894 C C . GLN A 1 109 ? -1.851 -7.535 -0.393 1.00 87.81 109 GLN A C 1
ATOM 896 O O . GLN A 1 109 ? -0.729 -7.547 -0.902 1.00 87.81 109 GLN A O 1
ATOM 901 N N . GLY A 1 110 ? -2.608 -8.635 -0.322 1.00 86.12 110 GLY A N 1
ATOM 90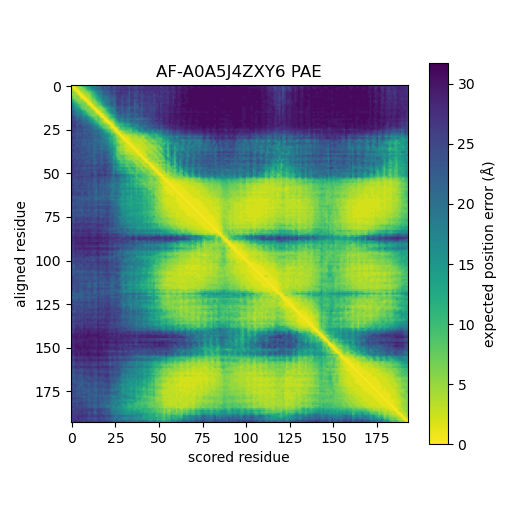2 C CA . GLY A 1 110 ? -2.207 -9.926 -0.874 1.00 86.12 110 GLY A CA 1
ATOM 903 C C . GLY A 1 110 ? -2.050 -9.865 -2.391 1.00 86.12 110 GLY A C 1
ATOM 904 O O . GLY A 1 110 ? -1.026 -10.295 -2.921 1.00 86.12 110 GLY A O 1
ATOM 905 N N . VAL A 1 111 ? -3.020 -9.253 -3.076 1.00 88.31 111 VAL A N 1
ATOM 906 C CA . VAL A 1 111 ? -2.966 -9.013 -4.523 1.00 88.31 111 VAL A CA 1
ATOM 907 C C . VAL A 1 111 ? -1.754 -8.156 -4.877 1.00 88.31 111 VAL A C 1
ATOM 909 O O . VAL A 1 111 ? -0.997 -8.535 -5.766 1.00 88.31 111 VAL A O 1
ATOM 912 N N . LEU A 1 112 ? -1.502 -7.063 -4.150 1.00 87.62 112 LEU A N 1
ATOM 913 C CA . LEU A 1 112 ? -0.337 -6.205 -4.377 1.00 87.62 112 LEU A CA 1
ATOM 914 C C . LEU A 1 112 ? 0.984 -6.983 -4.249 1.00 87.62 112 LEU A C 1
ATOM 916 O O . LEU A 1 112 ? 1.855 -6.869 -5.110 1.00 87.62 112 LEU A O 1
ATOM 920 N N . CYS A 1 113 ? 1.125 -7.820 -3.217 1.00 86.75 113 CYS A N 1
ATOM 921 C CA . CYS A 1 113 ? 2.320 -8.643 -3.025 1.00 86.75 113 CYS A CA 1
ATOM 922 C C . CYS A 1 113 ? 2.540 -9.631 -4.184 1.00 86.75 113 CYS A C 1
ATOM 924 O O . CYS A 1 113 ? 3.657 -9.751 -4.694 1.00 86.75 113 CYS A O 1
ATOM 926 N N . VAL A 1 114 ? 1.474 -10.296 -4.646 1.00 86.12 114 VAL A N 1
ATOM 927 C CA . VAL A 1 114 ? 1.528 -11.209 -5.800 1.00 86.12 114 VAL A CA 1
ATOM 928 C C . VAL A 1 114 ? 1.894 -10.456 -7.077 1.00 86.12 114 VAL A C 1
ATOM 930 O O . VAL A 1 114 ? 2.738 -10.926 -7.839 1.00 86.12 114 VAL A O 1
ATOM 933 N N . LEU A 1 115 ? 1.318 -9.273 -7.300 1.00 85.56 115 LEU A N 1
ATOM 934 C CA . LEU A 1 115 ? 1.629 -8.449 -8.464 1.00 85.56 115 LEU A CA 1
ATOM 935 C C . LEU A 1 115 ? 3.108 -8.024 -8.491 1.00 85.56 115 LEU A C 1
ATOM 937 O O . LEU A 1 115 ? 3.738 -8.100 -9.549 1.00 85.56 115 LEU A O 1
ATOM 941 N N . TYR A 1 116 ? 3.705 -7.664 -7.347 1.00 84.75 116 TYR A N 1
ATOM 942 C CA . TYR A 1 116 ? 5.147 -7.385 -7.273 1.00 84.75 116 TYR A CA 1
ATOM 943 C C . TYR A 1 116 ? 6.006 -8.602 -7.638 1.00 84.75 116 TYR A C 1
ATOM 945 O O . TYR A 1 116 ? 7.024 -8.458 -8.319 1.00 84.75 116 TYR A O 1
ATOM 953 N N . LEU A 1 117 ? 5.579 -9.797 -7.223 1.00 84.25 117 LEU A N 1
ATOM 954 C CA . LEU A 1 117 ? 6.260 -11.060 -7.512 1.00 84.25 117 LEU A CA 1
ATOM 955 C C . LEU A 1 117 ? 6.204 -11.402 -9.009 1.00 84.25 117 LEU A C 1
ATOM 957 O O . LEU A 1 117 ? 7.224 -11.746 -9.601 1.00 84.25 117 LEU A O 1
ATOM 961 N N . LEU A 1 118 ? 5.033 -11.241 -9.634 1.00 81.50 118 LEU A N 1
ATOM 962 C CA . LEU A 1 118 ? 4.831 -11.474 -11.069 1.00 81.50 118 LEU A CA 1
ATOM 963 C C . LEU A 1 118 ? 5.623 -10.493 -11.940 1.00 81.50 118 LEU A C 1
ATOM 965 O O . LEU A 1 118 ? 6.125 -10.871 -12.995 1.00 81.50 118 LEU A O 1
ATOM 969 N N . THR A 1 119 ? 5.768 -9.252 -11.480 1.00 77.75 119 THR A N 1
ATOM 970 C CA . THR A 1 119 ? 6.503 -8.202 -12.203 1.00 77.75 119 THR A CA 1
ATOM 971 C C . THR A 1 119 ? 8.020 -8.304 -11.966 1.00 77.75 119 THR A C 1
ATOM 973 O O . THR A 1 119 ? 8.786 -7.525 -12.516 1.00 77.75 119 THR A O 1
ATOM 976 N N . GLY A 1 120 ? 8.491 -9.259 -11.151 1.00 74.88 120 GLY A N 1
ATOM 977 C CA . GLY A 1 120 ? 9.921 -9.482 -10.903 1.00 74.88 120 GLY A CA 1
ATOM 978 C C . GLY A 1 120 ? 10.592 -8.417 -10.027 1.00 74.88 120 GLY A C 1
ATOM 979 O O . GLY A 1 120 ? 11.820 -8.338 -9.987 1.00 74.88 120 GLY A O 1
ATOM 980 N N . HIS A 1 121 ? 9.814 -7.611 -9.302 1.00 80.62 121 HIS A N 1
ATOM 981 C CA . HIS A 1 121 ? 10.319 -6.564 -8.412 1.00 80.62 121 HIS A CA 1
ATOM 982 C C . HIS A 1 121 ? 10.564 -7.127 -7.003 1.00 80.62 121 HIS A C 1
ATOM 984 O O . HIS A 1 121 ? 9.829 -6.855 -6.050 1.00 80.62 121 HIS A O 1
ATOM 990 N N . TRP A 1 122 ? 11.623 -7.929 -6.871 1.00 76.88 122 TRP A N 1
ATOM 991 C CA . TRP A 1 122 ? 11.951 -8.678 -5.651 1.00 76.88 122 TRP A CA 1
ATOM 992 C C . TRP A 1 122 ? 12.116 -7.795 -4.409 1.00 76.88 122 TRP A C 1
ATOM 994 O O . TRP A 1 122 ? 11.644 -8.162 -3.338 1.00 76.88 122 TRP A O 1
ATOM 1004 N N . VAL A 1 123 ? 12.730 -6.614 -4.546 1.00 78.88 123 VAL A N 1
ATOM 1005 C CA . VAL A 1 123 ? 12.970 -5.690 -3.420 1.00 78.88 123 VAL A CA 1
ATOM 1006 C C . VAL A 1 123 ? 11.655 -5.169 -2.831 1.00 78.88 123 VAL A C 1
ATOM 1008 O O . VAL A 1 123 ? 11.470 -5.199 -1.615 1.00 78.88 123 VAL A O 1
ATOM 1011 N N . MET A 1 124 ? 10.712 -4.752 -3.683 1.00 79.38 124 MET A N 1
ATOM 1012 C CA . MET A 1 124 ? 9.406 -4.245 -3.238 1.00 79.38 124 MET A CA 1
ATOM 1013 C C . MET A 1 124 ? 8.530 -5.356 -2.670 1.00 79.38 124 MET A C 1
ATOM 1015 O O . MET A 1 124 ? 7.820 -5.145 -1.687 1.00 79.38 124 MET A O 1
ATOM 1019 N N . SER A 1 125 ? 8.613 -6.557 -3.244 1.00 80.69 125 SER A N 1
ATOM 1020 C CA . SER A 1 125 ? 7.950 -7.729 -2.679 1.00 80.69 125 SER A CA 1
ATOM 1021 C C . SER A 1 125 ? 8.477 -8.023 -1.272 1.00 80.69 125 SER A C 1
ATOM 1023 O O . SER A 1 125 ? 7.680 -8.122 -0.344 1.00 80.69 125 SER A O 1
ATOM 1025 N N . LEU A 1 126 ? 9.802 -8.044 -1.076 1.00 81.88 126 LEU A N 1
ATOM 1026 C CA . LEU A 1 126 ? 10.435 -8.340 0.214 1.00 81.88 126 LEU A CA 1
ATOM 1027 C C . LEU A 1 126 ? 10.096 -7.299 1.290 1.00 81.88 126 LEU A C 1
ATOM 1029 O O . LEU A 1 126 ? 9.870 -7.667 2.439 1.00 81.88 126 LEU A O 1
ATOM 1033 N N . LEU A 1 127 ? 9.970 -6.024 0.913 1.00 82.00 127 LEU A N 1
ATOM 1034 C CA . LEU A 1 127 ? 9.440 -4.982 1.796 1.00 82.00 127 LEU A CA 1
ATOM 1035 C C . LEU A 1 127 ? 7.956 -5.215 2.144 1.00 82.00 127 LEU A C 1
ATOM 1037 O O . LEU A 1 127 ? 7.553 -5.016 3.279 1.00 82.00 127 LEU A O 1
ATOM 1041 N N . ASN A 1 128 ? 7.124 -5.724 1.236 1.00 81.81 128 ASN A N 1
ATOM 1042 C CA . ASN A 1 1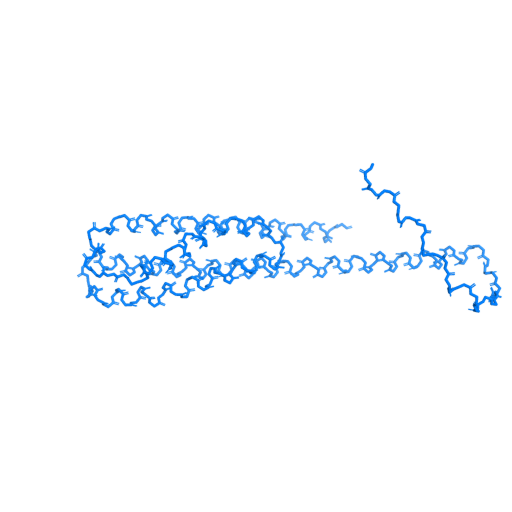28 ? 5.719 -6.018 1.553 1.00 81.81 128 ASN A CA 1
ATOM 1043 C C . ASN A 1 128 ? 5.514 -7.289 2.402 1.00 81.81 128 ASN A C 1
ATOM 1045 O O . ASN A 1 128 ? 4.485 -7.412 3.073 1.00 81.81 128 ASN A O 1
ATOM 1049 N N . VAL A 1 129 ? 6.478 -8.219 2.424 1.00 78.38 129 VAL A N 1
ATOM 1050 C CA . VAL A 1 129 ? 6.414 -9.471 3.206 1.00 78.38 129 VAL A CA 1
ATOM 1051 C C . VAL A 1 129 ? 6.170 -9.260 4.706 1.00 78.38 129 VAL A C 1
ATOM 1053 O O . VAL A 1 129 ? 5.253 -9.902 5.215 1.00 78.38 129 VAL A O 1
ATOM 1056 N N . PRO A 1 130 ? 6.913 -8.420 5.457 1.00 79.25 130 PRO A N 1
ATOM 1057 C CA . PRO A 1 130 ? 6.671 -8.238 6.891 1.00 79.25 130 PRO A CA 1
ATOM 1058 C C . PRO A 1 130 ? 5.256 -7.733 7.189 1.00 79.25 130 PRO A C 1
ATOM 1060 O O . PRO A 1 130 ? 4.631 -8.189 8.148 1.00 79.25 130 PRO A O 1
ATOM 1063 N N . TYR A 1 131 ? 4.719 -6.851 6.341 1.00 78.69 131 TYR A N 1
ATOM 1064 C CA . TYR A 1 131 ? 3.349 -6.364 6.483 1.00 78.69 131 TYR A CA 1
ATOM 1065 C C . TYR A 1 131 ? 2.325 -7.467 6.181 1.00 78.69 131 TYR A C 1
ATOM 1067 O O . TYR A 1 131 ? 1.385 -7.671 6.950 1.00 78.69 131 TYR A O 1
ATOM 1075 N N . LEU A 1 132 ? 2.524 -8.229 5.099 1.00 77.38 132 LEU A N 1
ATOM 1076 C CA . LEU A 1 132 ? 1.661 -9.359 4.754 1.00 77.38 132 LEU A CA 1
ATOM 1077 C C . LEU A 1 132 ? 1.698 -10.444 5.838 1.00 77.38 132 LEU A C 1
ATOM 1079 O O . LEU A 1 132 ? 0.654 -10.949 6.232 1.00 77.38 132 LEU A O 1
ATOM 1083 N N . TYR A 1 133 ? 2.882 -10.771 6.355 1.00 79.31 133 TYR A N 1
ATOM 1084 C CA . TYR A 1 133 ? 3.064 -11.745 7.428 1.00 79.31 133 TYR A CA 1
ATOM 1085 C C . TYR A 1 133 ? 2.330 -11.312 8.693 1.00 79.31 133 TYR A C 1
ATOM 1087 O O . TYR A 1 133 ? 1.595 -12.108 9.272 1.00 79.31 133 TYR A O 1
ATOM 1095 N N . TYR A 1 134 ? 2.471 -10.042 9.088 1.00 75.62 134 TYR A N 1
ATOM 1096 C CA . TYR A 1 134 ? 1.739 -9.484 10.220 1.00 75.62 134 TYR A CA 1
ATOM 1097 C C . TYR A 1 134 ? 0.221 -9.649 10.036 1.00 75.62 134 TYR A C 1
ATOM 1099 O O . TYR A 1 134 ? -0.470 -10.144 10.927 1.00 75.62 134 TYR A O 1
ATOM 1107 N N . ASN A 1 135 ? -0.281 -9.321 8.846 1.00 73.25 135 ASN A N 1
ATOM 1108 C CA . ASN A 1 135 ? -1.691 -9.441 8.494 1.00 73.25 135 ASN A CA 1
ATOM 1109 C C . ASN A 1 135 ? -2.202 -10.894 8.474 1.00 73.25 135 ASN A C 1
ATOM 1111 O O . ASN A 1 135 ? -3.267 -11.178 9.019 1.00 73.25 135 ASN A O 1
ATOM 1115 N N . VAL A 1 136 ? -1.436 -11.834 7.915 1.00 71.31 136 VAL A N 1
ATOM 1116 C CA . VAL A 1 136 ? -1.776 -13.268 7.895 1.00 71.31 136 VAL A CA 1
ATOM 1117 C C . VAL A 1 136 ? -1.774 -13.856 9.303 1.00 71.31 136 VAL A C 1
ATOM 1119 O O . VAL A 1 136 ? -2.646 -14.662 9.639 1.00 71.31 136 VAL A O 1
ATOM 1122 N N . ARG A 1 137 ? -0.828 -13.444 10.155 1.00 73.88 137 ARG A N 1
ATOM 1123 C CA . ARG A 1 137 ? -0.778 -13.901 11.547 1.00 73.88 137 ARG A CA 1
ATOM 1124 C C . ARG A 1 137 ? -2.009 -13.434 12.321 1.00 73.88 137 ARG A C 1
ATOM 1126 O O . ARG A 1 137 ? -2.610 -14.239 13.026 1.00 73.88 137 ARG A O 1
ATOM 1133 N N . LEU A 1 138 ? -2.427 -12.185 12.106 1.00 66.25 138 LEU A N 1
ATOM 1134 C CA . LEU A 1 138 ? -3.641 -11.617 12.694 1.00 66.25 138 LEU A CA 1
ATOM 1135 C C . LEU A 1 138 ? -4.912 -12.335 12.200 1.00 66.25 138 LEU A C 1
ATOM 1137 O O . LEU A 1 138 ? -5.790 -12.662 12.995 1.00 66.25 138 LEU A O 1
ATOM 1141 N N . TYR A 1 139 ? -4.977 -12.664 10.904 1.00 64.19 139 TYR A N 1
ATOM 1142 C CA . TYR A 1 139 ? -6.071 -13.449 10.321 1.00 64.19 139 TYR A CA 1
ATOM 1143 C C . TYR A 1 139 ? -6.150 -14.867 10.912 1.00 64.19 139 TYR A C 1
ATOM 1145 O O . TYR A 1 139 ? -7.225 -15.345 11.277 1.00 64.19 139 TYR A O 1
ATOM 1153 N N . THR A 1 140 ? -4.999 -15.528 11.068 1.00 58.03 140 THR A N 1
ATOM 1154 C CA . THR A 1 140 ? -4.898 -16.894 11.615 1.00 58.03 140 THR A CA 1
ATOM 1155 C C . THR A 1 140 ? -5.320 -16.955 13.082 1.00 58.03 140 THR A C 1
ATOM 1157 O O . THR A 1 140 ? -5.929 -17.934 13.509 1.00 58.03 140 THR A O 1
ATOM 1160 N N . GLN A 1 141 ? -5.063 -15.894 13.850 1.00 56.75 141 GLN A N 1
ATOM 1161 C CA . GLN A 1 141 ? -5.469 -15.795 15.253 1.00 56.75 141 GLN A CA 1
ATOM 1162 C C . GLN A 1 141 ? -6.966 -15.498 15.448 1.00 56.75 141 GLN A C 1
ATOM 1164 O O . GLN A 1 141 ? -7.396 -15.344 16.585 1.00 56.75 141 GLN A O 1
ATOM 1169 N N . ARG A 1 142 ? -7.778 -15.440 14.374 1.00 53.06 142 ARG A N 1
ATOM 1170 C CA . ARG A 1 142 ? -9.237 -15.183 14.413 1.00 53.06 142 ARG A CA 1
ATOM 1171 C C . ARG A 1 142 ? -9.637 -13.865 15.102 1.00 53.06 142 ARG A C 1
ATOM 1173 O O . ARG A 1 142 ? -10.827 -13.595 15.219 1.00 53.06 142 ARG A O 1
ATOM 1180 N N . GLN A 1 143 ? -8.682 -12.988 15.414 1.00 51.53 143 GLN A N 1
ATOM 1181 C CA . GLN A 1 143 ? -8.889 -11.627 15.933 1.00 51.53 143 GLN A CA 1
ATOM 1182 C C . GLN A 1 143 ? -9.373 -10.632 14.854 1.00 51.53 143 GLN A C 1
ATOM 1184 O O . GLN A 1 143 ? -9.229 -9.423 14.988 1.00 51.53 143 GLN A O 1
ATOM 1189 N N . HIS A 1 144 ? -9.948 -11.129 13.753 1.00 49.62 144 HIS A N 1
ATOM 1190 C CA . HIS A 1 144 ? -10.650 -10.301 12.764 1.00 49.62 144 HIS A CA 1
ATOM 1191 C C . HIS A 1 144 ? -11.936 -9.703 13.360 1.00 49.62 144 HIS A C 1
ATOM 1193 O O . HIS A 1 144 ? -12.328 -8.598 12.998 1.00 49.62 144 HIS A O 1
ATOM 1199 N N . LEU A 1 145 ? -12.569 -10.416 14.303 1.00 42.25 145 LEU A N 1
ATOM 1200 C CA . LEU A 1 145 ? -13.702 -9.907 15.067 1.00 42.25 145 LEU A CA 1
ATOM 1201 C C . LEU A 1 145 ? -13.168 -9.004 16.174 1.00 42.25 145 LEU A C 1
ATOM 1203 O O . LEU A 1 145 ? -12.705 -9.459 17.213 1.00 42.25 145 LEU A O 1
ATOM 1207 N N . VAL A 1 146 ? -13.208 -7.711 15.890 1.00 51.03 146 VAL A N 1
ATOM 1208 C CA . VAL A 1 146 ? -13.074 -6.640 16.870 1.00 51.03 146 VAL A CA 1
ATOM 1209 C C . VAL A 1 146 ? -14.210 -6.792 17.884 1.00 51.03 146 VAL A C 1
ATOM 1211 O O . VAL A 1 146 ? -15.348 -6.422 17.598 1.00 51.03 146 VAL A O 1
ATOM 1214 N N . ASP A 1 147 ? -13.909 -7.389 19.037 1.00 42.97 147 ASP A N 1
ATOM 1215 C CA . ASP A 1 147 ? -14.872 -7.530 20.126 1.00 42.97 147 ASP A CA 1
ATOM 1216 C C . ASP A 1 147 ? -14.915 -6.232 20.944 1.00 42.97 147 ASP A C 1
ATOM 1218 O O . ASP A 1 147 ? -13.895 -5.715 21.413 1.00 42.97 147 ASP A O 1
ATOM 1222 N N . VAL A 1 148 ? -16.116 -5.666 21.064 1.00 50.75 148 VAL A N 1
ATOM 1223 C CA . VAL A 1 148 ? -16.359 -4.278 21.499 1.00 50.75 148 VAL A CA 1
ATOM 1224 C C . VAL A 1 148 ? -15.887 -4.031 22.940 1.00 50.75 148 VAL A C 1
ATOM 1226 O O . VAL A 1 148 ? -15.531 -2.912 23.299 1.00 50.75 148 VAL A O 1
ATOM 1229 N N . THR A 1 149 ? -15.831 -5.077 23.765 1.00 47.06 149 THR A N 1
ATOM 1230 C CA . THR A 1 149 ? -15.505 -5.000 25.197 1.00 47.06 149 THR A CA 1
ATOM 1231 C C . THR A 1 149 ? -14.008 -5.035 25.519 1.00 47.06 149 THR A C 1
ATOM 1233 O O . THR A 1 149 ? -13.610 -4.480 26.539 1.00 47.06 149 THR A O 1
ATOM 1236 N N . GLU A 1 150 ? -13.154 -5.622 24.673 1.00 53.31 150 GLU A N 1
ATOM 1237 C CA . GLU A 1 150 ? -11.690 -5.592 24.873 1.00 53.31 150 GLU A CA 1
ATOM 1238 C C . GLU A 1 150 ? -11.038 -4.359 24.236 1.00 53.31 150 GLU A C 1
ATOM 1240 O O . GLU A 1 150 ? -9.993 -3.887 24.699 1.00 53.31 150 GLU A O 1
ATOM 1245 N N . ILE A 1 151 ? -11.670 -3.794 23.202 1.00 58.41 151 ILE A N 1
ATOM 1246 C CA . ILE A 1 151 ? -11.049 -2.747 22.396 1.00 58.41 151 ILE A CA 1
ATOM 1247 C C . ILE A 1 151 ? -10.902 -1.425 23.134 1.00 58.41 151 ILE A C 1
ATOM 1249 O O . ILE A 1 151 ? -9.907 -0.750 22.920 1.00 58.41 151 ILE A O 1
ATOM 1253 N N . PHE A 1 152 ? -11.800 -1.091 24.063 1.00 53.75 152 PHE A N 1
ATOM 1254 C CA . PHE A 1 152 ? -11.661 0.114 24.886 1.00 53.75 152 PHE A CA 1
ATOM 1255 C C . PHE A 1 152 ? -10.506 0.019 25.897 1.00 53.75 152 PHE A C 1
ATOM 1257 O O . PHE A 1 152 ? -9.847 1.021 26.159 1.00 53.75 152 PHE A O 1
ATOM 1264 N N . ASN A 1 153 ? -10.199 -1.176 26.417 1.00 54.97 153 ASN A N 1
ATOM 1265 C CA . ASN A 1 153 ? -9.106 -1.371 27.378 1.00 54.97 153 ASN A CA 1
ATOM 1266 C C . ASN A 1 153 ? -7.722 -1.430 26.690 1.00 54.97 153 ASN A C 1
ATOM 1268 O O . ASN A 1 153 ? -6.713 -1.039 27.271 1.00 54.97 153 ASN A O 1
ATOM 1272 N N . MET A 1 154 ? -7.677 -1.877 25.428 1.00 56.12 154 MET A N 1
ATOM 1273 C CA . MET A 1 154 ? -6.459 -1.994 24.603 1.00 56.12 154 MET A CA 1
ATOM 1274 C C . MET A 1 154 ? -6.340 -0.897 23.521 1.00 56.12 154 MET A C 1
ATOM 1276 O O . MET A 1 154 ? -5.406 -0.921 22.714 1.00 56.12 154 MET A O 1
ATOM 1280 N N . LEU A 1 155 ? -7.249 0.088 23.495 1.00 60.69 155 LEU A N 1
ATOM 1281 C CA . LEU A 1 155 ? -7.436 1.023 22.372 1.00 60.69 155 LEU A CA 1
ATOM 1282 C C . LEU A 1 155 ? -6.174 1.817 22.034 1.00 60.69 155 LEU A C 1
ATOM 1284 O O . LEU A 1 155 ? -5.826 1.976 20.867 1.00 60.69 155 LEU A O 1
ATOM 1288 N N . ASN A 1 156 ? -5.452 2.281 23.057 1.00 62.81 156 ASN A N 1
ATOM 1289 C CA . ASN A 1 156 ? -4.210 3.033 22.877 1.00 62.81 156 ASN A CA 1
ATOM 1290 C C . ASN A 1 156 ? -3.096 2.187 22.242 1.00 62.81 156 ASN A C 1
ATOM 1292 O O . ASN A 1 156 ? -2.290 2.707 21.467 1.00 62.81 156 ASN A O 1
ATOM 1296 N N . TRP A 1 157 ? -3.058 0.885 22.534 1.00 65.88 157 TRP A N 1
ATOM 1297 C CA . TRP A 1 157 ? -2.094 -0.041 21.946 1.00 65.88 157 TRP A CA 1
ATOM 1298 C C . TRP A 1 157 ? -2.451 -0.363 20.488 1.00 65.88 157 TRP A C 1
ATOM 1300 O O . TRP A 1 157 ? -1.623 -0.177 19.593 1.00 65.88 157 TRP A O 1
ATOM 1310 N N . GLU A 1 158 ? -3.710 -0.719 20.227 1.00 66.44 158 GLU A N 1
ATOM 1311 C CA . GLU A 1 158 ? -4.241 -1.000 18.884 1.00 66.44 158 GLU A CA 1
ATOM 1312 C C . GLU A 1 158 ? -4.143 0.216 17.946 1.00 66.44 158 GLU A C 1
ATOM 1314 O O . GLU A 1 158 ? -3.718 0.100 16.791 1.00 66.44 158 GLU A O 1
ATOM 1319 N N . LYS A 1 159 ? -4.457 1.420 18.445 1.00 68.44 159 LYS A N 1
ATOM 1320 C CA . LYS A 1 159 ? -4.313 2.688 17.710 1.00 68.44 159 LYS A CA 1
ATOM 1321 C C . LYS A 1 159 ? -2.861 2.939 17.323 1.00 68.44 159 LYS A C 1
ATOM 1323 O O . LYS A 1 159 ? -2.584 3.271 16.171 1.00 68.44 159 LYS A O 1
ATOM 1328 N N . LYS A 1 160 ? -1.918 2.729 18.248 1.00 75.50 160 LYS A N 1
ATOM 1329 C CA . LYS A 1 160 ? -0.480 2.882 17.981 1.00 75.50 160 LYS A CA 1
ATOM 1330 C C . LYS A 1 160 ? 0.011 1.871 16.946 1.00 75.50 160 LYS A C 1
ATOM 1332 O O . LYS A 1 160 ? 0.815 2.219 16.084 1.00 75.50 160 LYS A O 1
ATOM 1337 N N . GLN A 1 161 ? -0.517 0.651 16.973 1.00 76.62 161 GLN A N 1
ATOM 1338 C CA . GLN A 1 161 ? -0.190 -0.398 16.013 1.00 76.62 161 GLN A CA 1
ATOM 1339 C C . GLN A 1 161 ? -0.736 -0.100 14.607 1.00 76.62 161 GLN A C 1
ATOM 1341 O O . GLN A 1 161 ? -0.020 -0.268 13.617 1.00 76.62 161 GLN A O 1
ATOM 1346 N N . ARG A 1 162 ? -1.968 0.420 14.500 1.00 78.12 162 ARG A N 1
ATOM 1347 C CA . ARG A 1 162 ? -2.556 0.886 13.229 1.00 78.12 162 ARG A CA 1
ATOM 1348 C C . ARG A 1 162 ? -1.857 2.132 12.687 1.00 78.12 162 ARG A C 1
ATOM 1350 O O . ARG A 1 162 ? -1.596 2.194 11.491 1.00 78.12 162 ARG A O 1
ATOM 1357 N N . LEU A 1 163 ? -1.474 3.075 13.549 1.00 80.69 163 LEU A N 1
ATOM 1358 C CA . LEU A 1 163 ? -0.654 4.231 13.170 1.00 80.69 163 LEU A CA 1
ATOM 1359 C C . LEU A 1 163 ? 0.732 3.817 12.672 1.00 80.69 163 LEU A C 1
ATOM 1361 O O . LEU A 1 163 ? 1.214 4.369 11.687 1.00 80.69 163 LEU A O 1
ATOM 1365 N N . PHE A 1 164 ? 1.360 2.823 13.300 1.00 82.75 164 PHE A N 1
ATOM 1366 C CA . PHE A 1 164 ? 2.631 2.290 12.816 1.00 82.75 164 PHE A CA 1
ATOM 1367 C C . PHE A 1 164 ? 2.471 1.622 11.444 1.00 82.75 164 PHE A C 1
ATOM 1369 O O . PHE A 1 164 ? 3.280 1.860 10.549 1.00 82.75 164 PHE A O 1
ATOM 1376 N N . LYS A 1 165 ? 1.388 0.856 11.235 1.00 82.44 165 LYS A N 1
ATOM 1377 C CA . LYS A 1 165 ? 1.034 0.314 9.913 1.00 82.44 165 LYS A CA 1
ATOM 1378 C C . LYS A 1 165 ? 0.813 1.414 8.873 1.00 82.44 165 LYS A C 1
ATOM 1380 O O . LYS A 1 165 ? 1.307 1.280 7.757 1.00 82.44 165 LYS A O 1
ATOM 1385 N N . LEU A 1 166 ? 0.126 2.499 9.233 1.00 87.00 166 LEU A N 1
ATOM 1386 C CA . LEU A 1 166 ? -0.061 3.659 8.361 1.00 87.00 166 LEU A CA 1
ATOM 1387 C C . LEU A 1 166 ? 1.285 4.299 7.998 1.00 87.00 166 LEU A C 1
ATOM 1389 O O . LEU A 1 166 ? 1.561 4.513 6.823 1.00 87.00 166 LEU A O 1
ATOM 1393 N N . GLY A 1 167 ? 2.143 4.553 8.990 1.00 87.69 167 GLY A N 1
ATOM 1394 C CA . GLY A 1 167 ? 3.480 5.105 8.771 1.00 87.69 167 GLY A CA 1
ATOM 1395 C C . GLY A 1 167 ? 4.329 4.220 7.858 1.00 87.69 167 GLY A C 1
ATOM 1396 O O . GLY A 1 167 ? 4.991 4.722 6.952 1.00 87.69 167 GLY A O 1
ATOM 1397 N N . TYR A 1 168 ? 4.242 2.899 8.029 1.00 88.56 168 TYR A N 1
ATOM 1398 C CA . TYR A 1 168 ? 4.895 1.936 7.148 1.00 88.56 168 TYR A CA 1
ATOM 1399 C C . TYR A 1 168 ? 4.375 2.011 5.706 1.00 88.56 168 TYR A C 1
ATOM 1401 O O . TYR A 1 168 ? 5.163 2.014 4.763 1.00 88.56 168 TYR A O 1
ATOM 1409 N N . LEU A 1 169 ? 3.057 2.120 5.523 1.00 88.38 169 LEU A N 1
ATOM 1410 C CA . LEU A 1 169 ? 2.444 2.230 4.201 1.00 88.38 169 LEU A CA 1
ATOM 1411 C C . LEU A 1 169 ? 2.811 3.551 3.502 1.00 88.38 169 LEU A C 1
ATOM 1413 O O . LEU A 1 169 ? 3.094 3.556 2.307 1.00 88.38 169 LEU A O 1
ATOM 1417 N N . ILE A 1 170 ? 2.875 4.658 4.249 1.00 90.56 170 ILE A N 1
ATOM 1418 C CA . ILE A 1 170 ? 3.359 5.955 3.751 1.00 90.56 170 ILE A CA 1
ATOM 1419 C C . ILE A 1 170 ? 4.823 5.841 3.313 1.00 90.56 170 ILE A C 1
ATOM 1421 O O . ILE A 1 170 ? 5.189 6.310 2.238 1.00 90.56 170 ILE A O 1
ATOM 1425 N N . PHE A 1 171 ? 5.663 5.182 4.112 1.00 90.69 171 PHE A N 1
ATOM 1426 C CA . PHE A 1 171 ? 7.062 4.948 3.764 1.00 90.69 171 PHE A CA 1
ATOM 1427 C C . PHE A 1 171 ? 7.210 4.105 2.486 1.00 90.69 171 PHE A C 1
ATOM 1429 O O . PHE A 1 171 ? 7.990 4.462 1.602 1.00 90.69 171 PHE A O 1
ATOM 1436 N N . LEU A 1 172 ? 6.412 3.041 2.334 1.00 88.38 172 LEU A N 1
ATOM 1437 C CA . LEU A 1 172 ? 6.344 2.261 1.093 1.00 88.38 172 LEU A CA 1
ATOM 1438 C C . LEU A 1 172 ? 5.902 3.110 -0.104 1.00 88.38 172 LEU A C 1
ATOM 1440 O O . LEU A 1 172 ? 6.462 2.968 -1.190 1.00 88.38 172 LEU A O 1
ATOM 1444 N N . LEU A 1 173 ? 4.936 4.012 0.087 1.00 90.88 173 LEU A N 1
ATOM 1445 C CA . LEU A 1 173 ? 4.471 4.925 -0.955 1.00 90.88 173 LEU A CA 1
ATOM 1446 C C . LEU A 1 173 ? 5.587 5.874 -1.411 1.00 90.88 173 LEU A C 1
ATOM 1448 O O . LEU A 1 173 ? 5.773 6.044 -2.614 1.00 90.88 173 LEU A O 1
ATOM 1452 N N . PHE A 1 174 ? 6.381 6.427 -0.488 1.00 91.75 174 PHE A N 1
ATOM 1453 C CA . PHE A 1 174 ? 7.546 7.251 -0.836 1.00 91.75 174 PHE A CA 1
ATOM 1454 C C . PHE A 1 174 ? 8.599 6.476 -1.627 1.00 91.75 174 PHE A C 1
ATOM 1456 O O . PHE A 1 174 ? 9.084 6.967 -2.646 1.00 91.75 174 PHE A O 1
ATOM 1463 N N . ILE A 1 175 ? 8.930 5.256 -1.195 1.00 89.69 175 ILE A N 1
ATOM 1464 C CA . ILE A 1 175 ? 9.860 4.389 -1.927 1.00 89.69 175 ILE A CA 1
ATOM 1465 C C . ILE A 1 175 ? 9.318 4.087 -3.330 1.00 89.69 175 ILE A C 1
ATOM 1467 O O . ILE A 1 175 ? 10.068 4.136 -4.307 1.00 89.69 175 ILE A O 1
ATOM 1471 N N . SER A 1 176 ? 8.018 3.804 -3.441 1.00 88.19 176 SER A N 1
ATOM 1472 C CA . SER A 1 176 ? 7.379 3.524 -4.725 1.00 88.19 176 SER A CA 1
ATOM 1473 C C . SER A 1 176 ? 7.425 4.727 -5.663 1.00 88.19 176 SER A C 1
ATOM 1475 O O . SER A 1 176 ? 7.664 4.572 -6.858 1.00 88.19 176 SER A O 1
ATOM 1477 N N . LEU A 1 177 ? 7.215 5.927 -5.125 1.00 89.75 177 LEU A N 1
ATOM 1478 C CA . LEU A 1 177 ? 7.278 7.174 -5.876 1.00 89.75 177 LEU A CA 1
ATOM 1479 C C . LEU A 1 177 ? 8.708 7.459 -6.350 1.00 89.75 177 LEU A C 1
ATOM 1481 O O . LEU A 1 177 ? 8.900 7.829 -7.505 1.00 89.75 177 LEU A O 1
ATOM 1485 N N . PHE A 1 178 ? 9.713 7.234 -5.5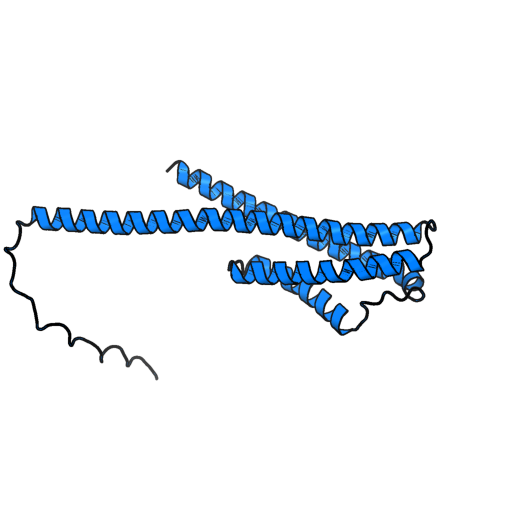00 1.00 90.56 178 PHE A N 1
ATOM 1486 C CA . PHE A 1 178 ? 11.119 7.396 -5.872 1.00 90.56 178 PHE A CA 1
ATOM 1487 C C . PHE A 1 178 ? 11.512 6.490 -7.047 1.00 90.56 178 PHE A C 1
ATOM 1489 O O . PHE A 1 178 ? 12.101 6.961 -8.017 1.00 90.56 178 PHE A O 1
ATOM 1496 N N . TRP A 1 179 ? 11.144 5.206 -6.993 1.00 86.62 179 TRP A N 1
ATOM 1497 C CA . TRP A 1 179 ? 11.418 4.268 -8.086 1.00 86.62 179 TRP A CA 1
ATOM 1498 C C . TRP A 1 179 ? 10.674 4.623 -9.373 1.00 86.62 179 TRP A C 1
ATOM 1500 O O . TRP A 1 179 ? 11.253 4.534 -10.452 1.00 86.62 179 TRP A O 1
ATOM 1510 N N . MET A 1 180 ? 9.420 5.068 -9.264 1.00 87.81 180 MET A N 1
ATOM 1511 C CA . MET A 1 180 ? 8.661 5.549 -10.415 1.00 87.81 180 MET A CA 1
ATOM 1512 C C . MET A 1 180 ? 9.378 6.729 -11.086 1.00 87.81 180 MET A C 1
ATOM 1514 O O . MET A 1 180 ? 9.606 6.686 -12.291 1.00 87.81 180 MET A O 1
ATOM 1518 N N . ILE A 1 181 ? 9.799 7.746 -10.324 1.00 89.81 181 ILE A N 1
ATOM 1519 C CA . ILE A 1 181 ? 10.549 8.891 -10.873 1.00 89.81 181 ILE A CA 1
ATOM 1520 C C . ILE A 1 181 ? 11.843 8.424 -11.539 1.00 89.81 181 ILE A C 1
ATOM 1522 O O . ILE A 1 181 ? 12.135 8.841 -12.656 1.00 89.81 181 ILE A O 1
ATOM 1526 N N . TRP A 1 182 ? 12.598 7.540 -10.884 1.00 87.38 182 TRP A N 1
ATOM 1527 C CA . TRP A 1 182 ? 13.837 7.005 -11.443 1.00 87.38 182 TRP A CA 1
ATOM 1528 C C . TRP A 1 182 ? 13.608 6.301 -12.786 1.00 87.38 182 TRP A C 1
ATOM 1530 O O . TRP A 1 182 ? 14.341 6.543 -13.740 1.00 87.38 182 TRP A O 1
ATOM 1540 N N . SER A 1 183 ? 12.554 5.483 -12.880 1.00 84.94 183 SER A N 1
ATOM 1541 C CA . SER A 1 183 ? 12.209 4.782 -14.121 1.00 84.94 183 SER A CA 1
ATOM 1542 C C . SER A 1 183 ? 11.837 5.736 -15.259 1.00 84.94 183 SER A C 1
ATOM 1544 O O . SER A 1 183 ? 12.216 5.493 -16.399 1.00 84.94 183 SER A O 1
ATOM 1546 N N . VAL A 1 184 ? 11.157 6.846 -14.953 1.00 86.62 184 VAL A N 1
ATOM 1547 C CA . VAL A 1 184 ? 10.795 7.869 -15.946 1.00 86.62 184 VAL A CA 1
ATOM 1548 C C . VAL A 1 184 ? 12.037 8.614 -16.439 1.00 86.62 184 VAL A C 1
ATOM 1550 O O . VAL A 1 184 ? 12.210 8.785 -17.641 1.00 86.62 184 VAL A O 1
ATOM 1553 N N . LEU A 1 185 ? 12.938 8.996 -15.529 1.00 87.12 185 LEU A N 1
ATOM 1554 C CA . LEU A 1 185 ? 14.176 9.698 -15.888 1.00 87.12 185 LEU A CA 1
ATOM 1555 C C . LEU A 1 185 ? 15.078 8.862 -16.807 1.00 87.12 185 LEU A C 1
ATOM 1557 O O . LEU A 1 185 ? 15.685 9.397 -17.733 1.00 87.12 185 LEU A O 1
ATOM 1561 N N . GLU A 1 186 ? 15.149 7.548 -16.586 1.00 81.31 186 GLU A N 1
ATOM 1562 C CA . GLU A 1 186 ? 15.944 6.655 -17.434 1.00 81.31 186 GLU A CA 1
ATOM 1563 C C . GLU A 1 186 ? 15.380 6.554 -18.866 1.00 81.31 186 GLU A C 1
ATOM 1565 O O . GLU A 1 186 ? 16.145 6.405 -19.825 1.00 81.31 186 GLU A O 1
ATOM 1570 N N . GLU A 1 187 ? 14.060 6.686 -19.050 1.00 73.94 187 GLU A N 1
ATOM 1571 C CA . GLU A 1 187 ? 13.452 6.739 -20.386 1.00 73.94 187 GLU A CA 1
ATOM 1572 C C . GLU A 1 187 ? 13.772 8.039 -21.133 1.00 73.94 187 GLU A C 1
ATOM 1574 O O . GLU A 1 187 ? 14.035 8.000 -22.344 1.00 73.94 187 GLU A O 1
ATOM 1579 N N . ASP A 1 188 ? 13.804 9.168 -20.422 1.00 79.19 188 ASP A N 1
ATOM 1580 C CA . ASP A 1 188 ? 14.118 10.474 -21.000 1.00 79.19 188 ASP A CA 1
ATOM 1581 C C . ASP A 1 188 ? 15.555 10.508 -21.549 1.00 79.19 188 ASP A C 1
ATOM 1583 O O . ASP A 1 188 ? 15.765 10.914 -22.697 1.00 79.19 188 ASP A O 1
ATOM 1587 N N . GLU A 1 189 ? 16.546 9.990 -20.814 1.00 76.19 189 GLU A N 1
ATOM 1588 C CA . GLU A 1 189 ? 17.944 9.934 -21.280 1.00 76.19 189 GLU A CA 1
ATOM 1589 C C . GLU A 1 189 ? 18.112 9.103 -22.567 1.00 76.19 189 GLU A C 1
ATOM 1591 O O . GLU A 1 189 ? 18.853 9.482 -23.482 1.00 76.19 189 GLU A O 1
ATOM 1596 N N . HIS A 1 190 ? 17.375 7.994 -22.689 1.00 62.62 190 HIS A N 1
ATOM 1597 C CA . HIS A 1 190 ? 17.397 7.134 -23.877 1.00 62.62 190 HIS A CA 1
ATOM 1598 C C . HIS A 1 190 ? 16.685 7.741 -25.095 1.00 62.62 190 HIS A C 1
ATOM 1600 O O . HIS A 1 190 ? 16.839 7.234 -26.211 1.00 62.62 190 HIS A O 1
ATOM 1606 N N . SER A 1 191 ? 15.868 8.779 -24.911 1.00 60.44 191 SER A N 1
ATOM 1607 C CA . SER A 1 191 ? 15.209 9.482 -26.014 1.00 60.44 191 SER A CA 1
ATOM 1608 C C . SER A 1 191 ? 16.117 10.518 -26.690 1.00 60.44 191 SER A C 1
ATOM 1610 O O . SER A 1 191 ? 15.935 10.800 -27.876 1.00 60.44 191 SER A O 1
ATOM 1612 N N . HIS A 1 192 ? 17.127 11.017 -25.969 1.00 57.69 192 HIS A N 1
ATOM 1613 C CA . HIS A 1 192 ? 18.047 12.060 -26.429 1.00 57.69 192 HIS A CA 1
ATOM 1614 C C . HIS A 1 192 ? 19.411 11.546 -26.944 1.00 57.69 192 HIS A C 1
ATOM 1616 O O . HIS A 1 192 ? 20.197 12.358 -27.436 1.00 57.69 192 HIS A O 1
ATOM 1622 N N . SER A 1 193 ? 19.684 10.232 -26.881 1.00 48.00 193 SER A N 1
ATOM 1623 C CA . SER A 1 193 ? 20.919 9.580 -27.382 1.00 48.00 193 SER A CA 1
ATOM 1624 C C . SER A 1 193 ? 20.694 8.728 -28.636 1.00 48.00 193 SER A C 1
ATOM 1626 O O . SER A 1 193 ? 21.572 8.740 -29.530 1.00 48.00 193 SER A O 1
#

Organism: NCBI:txid561372

Solvent-accessible surface area (backbone atoms only — not comparable to full-atom values): 11359 Å² total; per-residue (Å²): 142,84,81,96,77,81,90,81,83,88,84,80,94,85,82,84,83,88,84,75,82,73,80,83,67,60,75,71,57,56,53,54,52,49,54,51,50,52,51,50,53,55,47,52,55,50,55,56,51,54,60,49,53,58,51,50,52,54,50,47,54,50,50,52,53,53,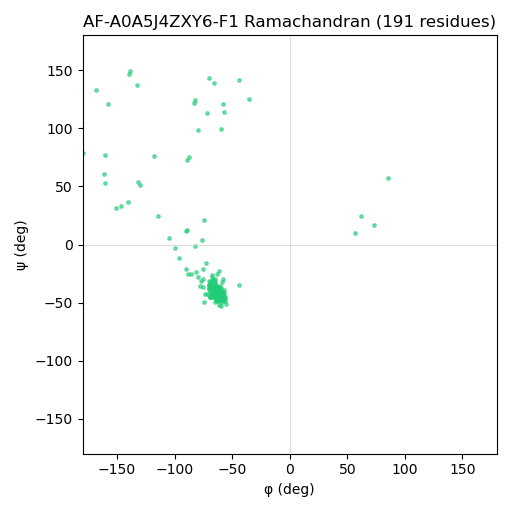51,49,52,48,49,52,51,54,50,50,45,50,48,50,52,48,46,51,72,71,71,76,56,64,62,70,61,45,42,56,51,43,46,66,51,51,55,57,46,54,51,52,53,50,51,52,42,51,51,28,56,76,71,66,39,60,69,64,27,59,65,43,43,65,60,50,51,53,52,51,54,44,54,72,67,61,63,61,65,68,53,77,79,57,44,74,83,44,38,73,59,54,49,51,53,52,51,50,52,50,53,50,51,52,52,50,47,51,54,51,50,52,52,45,51,52,56,52,53,58,53,55,58,66,72,78,109

Mean predicted aligned error: 14.3 Å

Radius of gyration: 28.99 Å; Cα contacts (8 Å, |Δi|>4): 81; 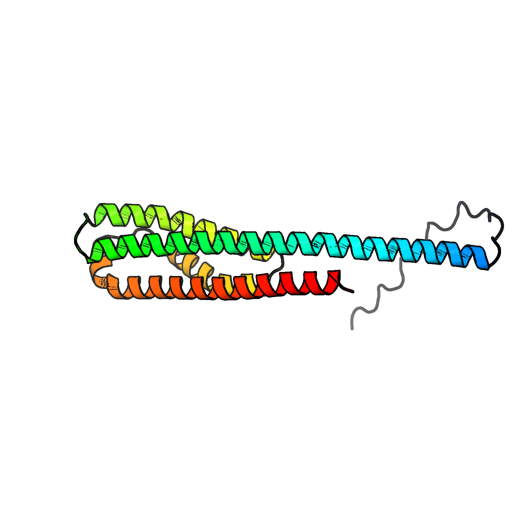chains: 1; bounding box: 57×48×85 Å

Sequence (193 aa):
MYANDLTNRLIPSVLHSKLSPPALPSPPILCVQFLRIERKRKKRGRDWKRGRSMADLFAWLLFFFVLIALLVLVVYQLMCLADLEFDYINPYDSASRINRVILPEFITQGVLCVLYLLTGHWVMSLLNVPYLYYNVRLYTQRQHLVDVTEIFNMLNWEKKQRLFKLGYLIFLLFISLFWMIWSVLEEDEHSHS

InterPro domains:
  IPR003377 Cornichon [PF03311] (58-178)
  IPR003377 Cornichon [SM01398] (57-178)

Foldseek 3Di:
DDDPDDPDPQDDDPPDDDPPDDPDPPPVVVVVVVVVVVVVVVVVVVVVVVVLLVVVLVLLVVLLVLLVVLLVLLVVLLVLLVCVVVPPDDLVVSLVVNLVSLVVSLVSLVVSLVSCVVNVVVVLNVLSVVVNVVSVVCVVVVVSRPDSVVCVVCVVVVSVVSVVVSVSSVVSSVVSVVVSVVSVVVVVVVVVD

Secondary structure (DSSP, 8-state):
------SSS---S--SS---------HHHHHHHHHHHHHHHHHHHHHHHHHHHHHHHHHHHHHHHHHHHHHHHHHHHHHHHHHHHTT-S-HHHHHHHHHHHHHHHHHHHHHHHHHHHHTT-HHHHHHHHHHHHHHHHHHHTTTTS--HHHHHHHHHHHHHHHHHHHHHHHHHHHHHHHHHHHHHHHHHHHH--

pLDDT: mean 70.76, std 16.82, range [32.81, 92.25]